Protein AF-A0AA43A1W2-F1 (afdb_monomer)

Nearest PDB structures (foldseek):
  2x0h-assembly2_B  TM=2.775E-01  e=6.152E+00  Bacteroides thetaiotaomicron VPI-5482

Structure (mmCIF, N/CA/C/O backbone):
data_AF-A0AA43A1W2-F1
#
_entry.id   AF-A0AA43A1W2-F1
#
loop_
_atom_site.group_PDB
_atom_site.id
_atom_site.type_symbol
_atom_site.label_atom_id
_atom_site.label_alt_id
_atom_site.label_comp_id
_atom_si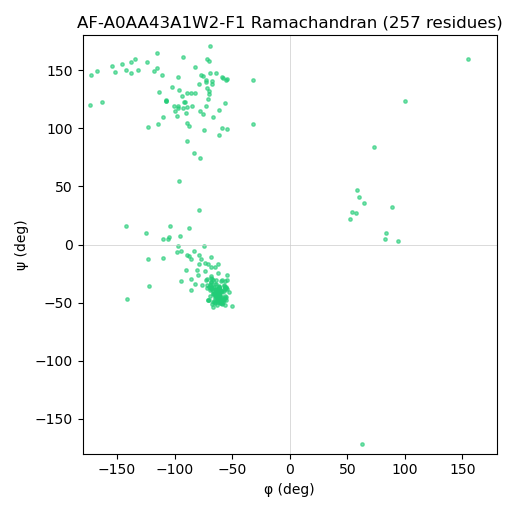te.label_asym_id
_atom_site.label_entity_id
_atom_site.label_seq_id
_atom_site.pdbx_PDB_ins_code
_atom_site.Cartn_x
_atom_site.Cartn_y
_atom_site.Cartn_z
_atom_site.occupancy
_atom_site.B_iso_or_equiv
_atom_site.auth_seq_id
_atom_site.auth_comp_id
_atom_site.auth_asym_id
_atom_site.auth_atom_id
_atom_site.pdbx_PDB_model_num
ATOM 1 N N . MET A 1 1 ? 21.612 3.497 -10.225 1.00 36.38 1 MET A N 1
ATOM 2 C CA . MET A 1 1 ? 21.891 2.319 -9.390 1.00 36.38 1 MET A CA 1
ATOM 3 C C . MET A 1 1 ? 20.584 1.946 -8.717 1.00 36.38 1 MET A C 1
ATOM 5 O O . MET A 1 1 ? 19.985 2.821 -8.107 1.00 36.38 1 MET A O 1
ATOM 9 N N . ILE A 1 2 ? 20.072 0.738 -8.950 1.00 42.66 2 ILE A N 1
ATOM 10 C CA . ILE A 1 2 ? 18.928 0.216 -8.188 1.00 42.66 2 ILE A CA 1
ATOM 11 C C . ILE A 1 2 ? 19.556 -0.554 -7.043 1.00 42.66 2 ILE A C 1
ATOM 13 O O . ILE A 1 2 ? 20.281 -1.501 -7.328 1.00 42.66 2 ILE A O 1
ATOM 17 N N . THR A 1 3 ? 19.322 -0.138 -5.801 1.00 42.16 3 THR A N 1
ATOM 18 C CA . THR A 1 3 ? 19.642 -0.981 -4.650 1.00 42.16 3 THR A CA 1
ATOM 19 C C . THR A 1 3 ? 18.416 -1.836 -4.374 1.00 42.16 3 THR A C 1
ATOM 21 O O . THR A 1 3 ? 17.337 -1.296 -4.118 1.00 42.16 3 THR A O 1
ATOM 24 N N . ALA A 1 4 ? 18.562 -3.152 -4.478 1.00 44.84 4 ALA A N 1
ATOM 25 C CA . ALA A 1 4 ? 17.566 -4.100 -4.001 1.00 44.84 4 ALA A CA 1
ATOM 26 C C . ALA A 1 4 ? 18.040 -4.682 -2.669 1.00 44.84 4 ALA A C 1
ATOM 28 O O . ALA A 1 4 ? 19.214 -5.018 -2.533 1.00 44.84 4 ALA A O 1
ATOM 29 N N . ILE A 1 5 ? 17.135 -4.778 -1.700 1.00 53.25 5 ILE A N 1
ATOM 30 C CA . ILE A 1 5 ? 17.350 -5.522 -0.459 1.00 53.25 5 ILE A CA 1
ATOM 31 C C . ILE A 1 5 ? 16.645 -6.868 -0.612 1.00 53.25 5 ILE A C 1
ATOM 33 O O . ILE A 1 5 ? 15.430 -6.880 -0.810 1.00 53.25 5 ILE A O 1
ATOM 37 N N . SER A 1 6 ? 17.400 -7.965 -0.543 1.00 40.09 6 SER A N 1
ATOM 38 C CA . SER A 1 6 ? 16.857 -9.316 -0.373 1.00 40.09 6 SER A CA 1
ATOM 39 C C . SER A 1 6 ? 16.895 -9.691 1.107 1.00 40.09 6 SER A C 1
ATOM 41 O O . SER A 1 6 ? 17.915 -9.478 1.764 1.00 40.09 6 SER A O 1
ATOM 43 N N . LEU A 1 7 ? 15.790 -10.225 1.633 1.00 41.25 7 LEU A N 1
ATOM 44 C CA . LEU A 1 7 ? 15.744 -10.854 2.957 1.00 41.25 7 LEU A CA 1
ATOM 45 C C . LEU A 1 7 ? 15.815 -12.374 2.787 1.00 41.25 7 LEU A C 1
ATOM 47 O O . LEU A 1 7 ? 14.875 -12.977 2.265 1.00 41.25 7 LEU A O 1
ATOM 51 N N . SER A 1 8 ? 16.888 -12.993 3.272 1.00 30.31 8 SER A N 1
ATOM 52 C CA . SER A 1 8 ? 17.028 -14.454 3.296 1.00 30.31 8 SER A CA 1
ATOM 53 C C . SER A 1 8 ? 16.115 -15.084 4.360 1.00 30.31 8 SER A C 1
ATOM 55 O O . SER A 1 8 ? 15.976 -14.559 5.466 1.00 30.31 8 SER A O 1
ATOM 57 N N . LEU A 1 9 ? 15.490 -16.224 4.042 1.00 29.75 9 LEU A N 1
ATOM 58 C CA . LEU A 1 9 ? 14.716 -17.036 4.990 1.00 29.75 9 LEU A CA 1
ATOM 59 C C . LEU A 1 9 ? 15.660 -17.762 5.963 1.00 29.75 9 LEU A C 1
ATOM 61 O O . LEU A 1 9 ? 16.437 -18.614 5.540 1.00 29.75 9 LEU A O 1
ATOM 65 N N . PHE A 1 10 ? 15.532 -17.497 7.265 1.00 28.20 10 PHE A N 1
ATOM 66 C CA . PHE A 1 10 ? 15.969 -18.427 8.308 1.00 28.20 10 PHE A CA 1
ATOM 67 C C . PHE A 1 10 ? 14.740 -19.064 8.966 1.00 28.20 10 PHE A C 1
ATOM 69 O O . PHE A 1 10 ? 13.855 -18.376 9.468 1.00 28.20 10 PHE A O 1
ATOM 76 N N . LEU A 1 11 ? 14.694 -20.397 8.966 1.00 33.38 11 LEU A N 1
ATOM 77 C CA . LEU A 1 11 ? 13.828 -21.180 9.845 1.00 33.38 11 LEU A CA 1
ATOM 78 C C . LEU A 1 11 ? 14.422 -21.144 11.258 1.00 33.38 11 LEU A C 1
ATOM 80 O O . LEU A 1 11 ? 15.357 -21.888 11.536 1.00 33.38 11 LEU A O 1
ATOM 84 N N . SER A 1 12 ? 13.908 -20.274 12.125 1.00 25.08 12 SER A N 1
ATOM 85 C CA . SER A 1 12 ? 13.976 -20.315 13.603 1.00 25.08 12 SER A CA 1
ATOM 86 C C . SER A 1 12 ? 13.076 -19.173 14.094 1.00 25.08 12 SER A C 1
ATOM 88 O O . SER A 1 12 ? 13.200 -18.065 13.596 1.00 25.08 12 SER A O 1
ATOM 90 N N . GLY A 1 13 ? 12.017 -19.399 14.872 1.00 24.56 13 GLY A N 1
ATOM 91 C CA . GLY A 1 13 ? 12.077 -19.732 16.297 1.00 24.56 13 GLY A CA 1
ATOM 92 C C . GLY A 1 13 ? 11.780 -18.454 17.100 1.00 24.56 13 GLY A C 1
ATOM 93 O O . GLY A 1 13 ? 12.417 -17.444 16.848 1.00 24.56 13 GLY A O 1
ATOM 94 N N . CYS A 1 14 ? 10.768 -18.494 17.973 1.00 26.34 14 CYS A N 1
ATOM 95 C CA . CYS A 1 14 ? 10.228 -17.406 18.806 1.00 26.34 14 CYS A CA 1
ATOM 96 C C . CYS A 1 14 ? 11.228 -16.333 19.285 1.00 26.34 14 CYS A C 1
ATOM 98 O O . CYS A 1 14 ? 12.286 -16.689 19.787 1.00 26.34 14 CYS A O 1
ATOM 100 N N . ASP A 1 15 ? 10.816 -15.060 19.311 1.00 25.44 15 ASP A N 1
ATOM 101 C CA . ASP A 1 15 ? 10.385 -14.413 20.562 1.00 25.44 15 ASP A CA 1
ATOM 102 C C . ASP A 1 15 ? 9.678 -13.072 20.307 1.00 25.44 15 ASP A C 1
ATOM 104 O O . ASP A 1 15 ? 9.923 -12.387 19.315 1.00 25.44 15 ASP A O 1
ATOM 108 N N . ALA A 1 16 ? 8.748 -12.737 21.199 1.00 38.50 16 ALA A N 1
ATOM 109 C CA . ALA A 1 16 ? 7.932 -11.532 21.163 1.00 38.50 16 ALA A CA 1
ATOM 110 C C . ALA A 1 16 ? 8.529 -10.446 22.069 1.00 38.50 16 ALA A C 1
ATOM 112 O O . ALA A 1 16 ? 8.583 -10.638 23.280 1.00 38.50 16 ALA A O 1
ATOM 113 N N . ALA A 1 17 ? 8.906 -9.299 21.500 1.00 27.52 17 ALA A N 1
ATOM 114 C CA . ALA A 1 17 ? 8.922 -7.988 22.158 1.00 27.52 17 ALA A CA 1
ATOM 115 C C . ALA A 1 17 ? 9.244 -6.889 21.128 1.00 27.52 17 ALA A C 1
ATOM 117 O O . ALA A 1 17 ? 10.032 -7.111 20.217 1.00 27.52 17 ALA A O 1
ATOM 118 N N . ASP A 1 18 ? 8.644 -5.712 21.318 1.00 27.95 18 ASP A N 1
ATOM 119 C CA . ASP A 1 18 ? 8.784 -4.468 20.542 1.00 27.95 18 ASP A CA 1
ATOM 120 C C . ASP A 1 18 ? 8.123 -4.412 19.153 1.00 27.95 18 ASP A C 1
ATOM 122 O O . ASP A 1 18 ? 8.752 -4.513 18.102 1.00 27.95 18 ASP A O 1
ATOM 126 N N . GLN A 1 19 ? 6.825 -4.090 19.152 1.00 28.50 19 GLN A N 1
ATOM 127 C CA . GLN A 1 19 ? 6.165 -3.442 18.018 1.00 28.50 19 GLN A CA 1
ATOM 128 C C . GLN A 1 19 ? 5.814 -2.001 18.399 1.00 28.50 19 GLN A C 1
ATOM 130 O O . GLN A 1 19 ? 4.943 -1.758 19.231 1.00 28.50 19 GLN A O 1
ATOM 135 N N . LYS A 1 20 ? 6.515 -1.039 17.789 1.00 25.73 20 LYS A N 1
ATOM 136 C CA . LYS A 1 20 ? 6.093 0.364 17.736 1.00 25.73 20 LYS A CA 1
ATOM 137 C C . LYS A 1 20 ? 5.321 0.587 16.443 1.00 25.73 20 LYS A C 1
ATOM 139 O O . LYS A 1 20 ? 5.820 0.274 15.363 1.00 25.73 20 LYS A O 1
ATOM 144 N N . VAL A 1 21 ? 4.129 1.156 16.561 1.00 29.11 21 VAL A N 1
ATOM 145 C CA . VAL A 1 21 ? 3.338 1.640 15.429 1.00 29.11 21 VAL A CA 1
ATOM 146 C C . VAL A 1 21 ? 4.045 2.846 14.801 1.00 29.11 21 VAL A C 1
ATOM 148 O O . VAL A 1 21 ? 4.626 3.679 15.496 1.00 29.11 21 VAL A O 1
ATOM 151 N N . GLY A 1 22 ? 4.038 2.934 13.468 1.00 33.22 22 GLY A N 1
ATOM 152 C CA . GLY A 1 22 ? 4.521 4.129 12.764 1.00 33.22 22 GLY A CA 1
ATOM 153 C C . GLY A 1 22 ? 6.015 4.165 12.427 1.00 33.22 22 GLY A C 1
ATOM 154 O O . GLY A 1 22 ? 6.617 5.227 12.372 1.00 33.22 22 GLY A O 1
ATOM 155 N N . ALA A 1 23 ? 6.627 3.023 12.155 1.00 29.94 23 ALA A N 1
ATOM 156 C CA . ALA A 1 23 ? 7.742 2.877 11.225 1.00 29.94 23 ALA A CA 1
ATOM 157 C C . ALA A 1 23 ? 7.783 1.387 10.936 1.00 29.94 23 ALA A C 1
ATOM 159 O O . ALA A 1 23 ? 7.859 0.604 11.878 1.00 29.94 23 ALA A O 1
ATOM 160 N N . SER A 1 24 ? 7.684 0.964 9.676 1.00 34.59 24 SER A N 1
ATOM 161 C CA . SER A 1 24 ? 7.945 -0.434 9.348 1.00 34.59 24 SER A CA 1
ATOM 162 C C . SER A 1 24 ? 9.396 -0.708 9.730 1.00 34.59 24 SER A C 1
ATOM 164 O O . SER A 1 24 ? 10.317 -0.386 8.974 1.00 34.59 24 SER A O 1
ATOM 166 N N . GLY A 1 25 ? 9.590 -1.225 10.942 1.00 32.62 25 GLY A N 1
ATOM 167 C CA . GLY A 1 25 ? 10.809 -1.867 11.365 1.00 32.62 25 GLY A CA 1
ATOM 168 C C . GLY A 1 25 ? 11.065 -2.957 10.347 1.00 32.62 25 GLY A C 1
ATOM 169 O O . GLY A 1 25 ? 10.439 -4.014 10.368 1.00 32.62 25 GLY A O 1
ATOM 170 N N . ILE A 1 26 ? 11.952 -2.663 9.402 1.00 39.91 26 ILE A N 1
ATOM 171 C CA . ILE A 1 26 ? 12.733 -3.709 8.776 1.00 39.91 26 ILE A CA 1
ATOM 172 C C . ILE A 1 26 ? 13.467 -4.327 9.959 1.00 39.91 26 ILE A C 1
ATOM 174 O O . ILE A 1 26 ? 14.380 -3.703 10.492 1.00 39.91 26 ILE A O 1
ATOM 178 N N . ASP A 1 27 ? 12.947 -5.460 10.425 1.00 39.91 27 ASP A N 1
ATOM 179 C CA . ASP A 1 27 ? 13.534 -6.347 11.425 1.00 39.91 27 ASP A CA 1
ATOM 180 C C . ASP A 1 27 ? 15.066 -6.296 11.305 1.00 39.91 27 ASP A C 1
ATOM 182 O O . ASP A 1 27 ? 15.631 -6.767 10.312 1.00 39.91 27 ASP A O 1
ATOM 186 N N . SER A 1 28 ? 15.714 -5.584 12.236 1.00 42.31 28 SER A N 1
ATOM 187 C CA . SER A 1 28 ? 17.107 -5.134 12.103 1.00 42.31 28 SER A CA 1
ATOM 188 C C . SER A 1 28 ? 18.114 -6.281 12.134 1.00 42.31 28 SER A C 1
ATOM 190 O O . SER A 1 28 ? 19.277 -6.069 11.794 1.00 42.31 28 SER A O 1
ATOM 192 N N . ASP A 1 29 ? 17.654 -7.481 12.492 1.00 42.19 29 ASP A N 1
ATOM 193 C CA . ASP A 1 29 ? 18.461 -8.693 12.617 1.00 42.19 29 ASP A CA 1
ATOM 194 C C . ASP A 1 29 ? 18.403 -9.599 11.379 1.00 42.19 29 ASP A C 1
ATOM 196 O O . ASP A 1 29 ? 19.086 -10.626 11.324 1.00 42.19 29 ASP A O 1
ATOM 200 N N . ARG A 1 30 ? 17.639 -9.237 10.338 1.00 46.62 30 ARG A N 1
ATOM 201 C CA . ARG A 1 30 ? 17.623 -10.022 9.096 1.00 46.62 30 ARG A CA 1
ATOM 202 C C . ARG A 1 30 ? 18.809 -9.659 8.204 1.00 46.62 30 ARG A C 1
ATOM 204 O O . ARG A 1 30 ? 19.002 -8.476 7.913 1.00 46.62 30 ARG A O 1
ATOM 211 N N . PRO A 1 31 ? 19.577 -10.645 7.699 1.00 54.50 31 PRO A N 1
ATOM 212 C CA . PRO A 1 31 ? 20.632 -10.371 6.739 1.00 54.50 31 PRO A CA 1
ATOM 213 C C . PRO A 1 31 ? 20.007 -9.768 5.478 1.00 54.50 31 PRO A C 1
ATOM 215 O O . PRO A 1 31 ? 19.196 -10.393 4.795 1.00 54.50 31 PRO A O 1
ATOM 218 N N . VAL A 1 32 ? 20.369 -8.515 5.223 1.00 63.53 32 VAL A N 1
ATOM 219 C CA . VAL A 1 32 ? 19.976 -7.749 4.047 1.00 63.53 32 VAL A CA 1
ATOM 220 C C . VAL A 1 32 ? 21.111 -7.832 3.042 1.00 63.53 32 VAL A C 1
ATOM 222 O O . VAL A 1 32 ? 22.170 -7.234 3.239 1.00 63.53 32 VAL A O 1
ATOM 225 N N . GLU A 1 33 ? 20.882 -8.538 1.942 1.00 71.31 33 GLU A N 1
ATOM 226 C CA . GLU A 1 33 ? 21.800 -8.493 0.808 1.00 71.31 33 GLU A CA 1
ATOM 227 C C . GLU A 1 33 ? 21.442 -7.299 -0.068 1.00 71.31 33 GLU A C 1
ATOM 229 O O . GLU A 1 33 ? 20.316 -7.182 -0.560 1.00 71.31 33 GLU A O 1
ATOM 234 N N . ARG A 1 34 ? 22.400 -6.379 -0.216 1.00 72.94 34 ARG A N 1
ATOM 235 C CA . ARG A 1 34 ? 22.275 -5.231 -1.109 1.00 72.94 34 ARG A CA 1
ATOM 236 C C . ARG A 1 34 ? 22.844 -5.595 -2.458 1.00 72.94 34 ARG A C 1
ATOM 238 O O . ARG A 1 34 ? 24.031 -5.890 -2.570 1.00 72.94 34 ARG A O 1
ATOM 245 N N . PHE A 1 35 ? 22.009 -5.475 -3.472 1.00 70.69 35 PHE A N 1
ATOM 246 C CA . PHE A 1 35 ? 22.440 -5.644 -4.840 1.00 70.69 35 PHE A CA 1
ATOM 247 C C . PHE A 1 35 ? 22.348 -4.334 -5.592 1.00 70.69 35 PHE A C 1
ATOM 249 O O . PHE A 1 35 ? 21.316 -3.662 -5.551 1.00 70.69 35 PHE A O 1
ATOM 256 N N . GLU A 1 36 ? 23.428 -3.991 -6.280 1.00 72.12 36 GLU A N 1
ATOM 257 C CA . GLU A 1 36 ? 23.492 -2.852 -7.178 1.00 72.12 36 GLU A CA 1
ATOM 258 C C . GLU A 1 36 ? 23.523 -3.362 -8.607 1.00 72.12 36 GLU A C 1
ATOM 260 O O . GLU A 1 36 ? 24.404 -4.127 -8.984 1.00 72.12 36 GLU A O 1
ATOM 265 N N . TYR A 1 37 ? 22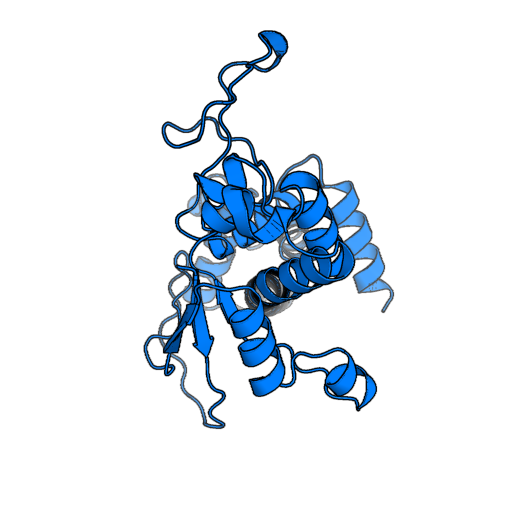.561 -2.907 -9.401 1.00 69.69 37 TYR A N 1
ATOM 266 C CA . TYR A 1 37 ? 22.497 -3.251 -10.815 1.00 69.69 37 TYR A CA 1
ATOM 267 C C . TYR A 1 37 ? 22.680 -2.017 -11.682 1.00 69.69 37 TYR A C 1
ATOM 269 O O . TYR A 1 37 ? 22.279 -0.907 -11.291 1.00 69.69 37 TYR A O 1
ATOM 277 N N . ASP A 1 38 ? 23.212 -2.197 -12.882 1.00 71.38 38 ASP A N 1
ATOM 278 C CA . ASP A 1 38 ? 23.365 -1.207 -13.939 1.00 71.38 38 ASP A CA 1
ATOM 279 C C . ASP A 1 38 ? 22.723 -1.546 -15.281 1.00 71.38 38 ASP A C 1
ATOM 281 O O . ASP A 1 38 ? 22.460 -0.610 -16.042 1.00 71.38 38 ASP A O 1
ATOM 285 N N . SER A 1 39 ? 22.293 -2.792 -15.488 1.00 70.81 39 SER A N 1
ATOM 286 C CA . SER A 1 39 ? 21.654 -3.220 -16.735 1.00 70.81 39 SER A CA 1
ATOM 287 C C . SER A 1 39 ? 20.384 -4.075 -16.526 1.00 70.81 39 SER A C 1
ATOM 289 O O . SER A 1 39 ? 20.176 -4.621 -15.438 1.00 70.81 39 SER A O 1
ATOM 291 N N . PRO A 1 40 ? 19.493 -4.178 -17.538 1.00 71.69 40 PRO A N 1
ATOM 292 C CA . PRO A 1 40 ? 18.375 -5.127 -17.533 1.00 71.69 40 PRO A CA 1
ATOM 293 C C . PRO A 1 40 ? 18.801 -6.577 -17.322 1.00 71.69 40 PRO A C 1
ATOM 295 O O . PRO A 1 40 ? 18.102 -7.323 -16.643 1.00 71.69 40 PRO A O 1
ATOM 298 N N . GLU A 1 41 ? 19.936 -6.966 -17.898 1.00 78.94 41 GLU A N 1
ATOM 299 C CA . GLU A 1 41 ? 20.447 -8.336 -17.866 1.00 78.94 41 GLU A CA 1
ATOM 300 C C . GLU A 1 41 ? 20.721 -8.766 -16.428 1.00 78.94 41 GLU A C 1
ATOM 302 O O . GLU A 1 41 ? 20.267 -9.825 -16.018 1.00 78.94 41 GLU A O 1
ATOM 307 N N . GLN A 1 42 ? 21.328 -7.902 -15.612 1.00 81.12 42 GLN A N 1
ATOM 308 C CA . GLN A 1 42 ? 21.581 -8.234 -14.210 1.00 81.12 42 GLN A CA 1
ATOM 309 C C . GLN A 1 42 ? 20.295 -8.327 -13.368 1.00 81.12 42 GLN A C 1
ATOM 311 O O . GLN A 1 42 ? 20.246 -9.047 -12.373 1.00 81.12 42 GLN A O 1
ATOM 316 N N . VAL A 1 43 ? 19.230 -7.610 -13.755 1.00 77.44 43 VAL A N 1
ATOM 317 C CA . VAL A 1 43 ? 17.907 -7.764 -13.122 1.00 77.44 43 VAL A CA 1
ATOM 318 C C . VAL A 1 43 ? 17.296 -9.120 -13.485 1.00 77.44 43 VAL A C 1
ATOM 320 O O . VAL A 1 43 ? 16.640 -9.738 -12.645 1.00 77.44 43 VAL A O 1
ATOM 323 N N . GLU A 1 44 ? 17.509 -9.599 -14.713 1.00 81.50 44 GLU A N 1
ATOM 324 C CA . GLU A 1 44 ? 17.102 -10.947 -15.120 1.00 81.50 44 GLU A CA 1
ATOM 325 C C . GLU A 1 44 ? 17.944 -12.018 -14.414 1.00 81.50 44 GLU A C 1
ATOM 327 O O . GLU A 1 44 ? 17.362 -12.939 -13.855 1.00 81.50 44 GLU A O 1
ATOM 332 N N . GLU A 1 45 ? 19.267 -11.860 -14.328 1.00 86.69 45 GLU A N 1
ATOM 333 C CA . GLU A 1 45 ? 20.166 -12.768 -13.592 1.00 86.69 45 GLU A CA 1
ATOM 334 C C . GLU A 1 45 ? 19.785 -12.869 -12.107 1.00 86.69 45 GLU A C 1
ATOM 336 O O . GLU A 1 45 ? 19.746 -13.960 -11.530 1.00 86.69 45 GLU A O 1
ATOM 341 N N . LEU A 1 46 ? 19.419 -11.745 -11.478 1.00 86.06 46 LEU A N 1
ATOM 342 C CA . LEU A 1 46 ? 18.864 -11.763 -10.126 1.00 86.06 46 LEU A CA 1
ATOM 343 C C . LEU A 1 46 ? 17.558 -12.563 -10.085 1.00 86.06 46 LEU A C 1
ATOM 345 O O . LEU A 1 46 ? 17.379 -13.413 -9.215 1.00 86.06 46 LEU A O 1
ATOM 349 N N . ALA A 1 47 ? 16.640 -12.311 -11.018 1.00 87.94 47 ALA A N 1
ATOM 350 C CA . ALA A 1 47 ? 15.376 -13.036 -11.065 1.00 87.94 47 ALA A CA 1
ATOM 351 C C . ALA A 1 47 ? 15.586 -14.545 -11.278 1.00 87.94 47 ALA A C 1
ATOM 353 O O . ALA A 1 47 ? 14.870 -15.344 -10.678 1.00 87.94 47 ALA A O 1
ATOM 354 N N . GLU A 1 48 ? 16.569 -14.944 -12.084 1.00 90.69 48 GLU A N 1
ATOM 355 C CA . GLU A 1 48 ? 16.968 -16.337 -12.288 1.00 90.69 48 GLU A CA 1
ATOM 356 C C . GLU A 1 48 ? 17.540 -16.960 -11.015 1.00 90.69 48 GLU A C 1
ATOM 358 O O . GLU A 1 48 ? 17.065 -18.019 -10.600 1.00 90.69 48 GLU A O 1
ATOM 363 N N . SER A 1 49 ? 18.484 -16.290 -10.347 1.00 90.56 49 SER A N 1
ATOM 364 C CA . SER A 1 49 ? 19.097 -16.807 -9.112 1.00 90.56 49 SER A CA 1
ATOM 365 C C . SER A 1 49 ? 18.091 -16.995 -7.968 1.00 90.56 49 SER A C 1
ATOM 367 O O . SER A 1 49 ? 18.289 -17.846 -7.102 1.00 90.56 49 SER A O 1
ATOM 369 N N . LEU A 1 50 ? 16.978 -16.258 -7.999 1.00 90.62 50 LEU A N 1
ATOM 370 C CA . LEU A 1 50 ? 15.891 -16.341 -7.022 1.00 90.62 50 LEU A CA 1
ATOM 371 C C . LEU A 1 50 ? 14.733 -17.254 -7.447 1.00 90.62 50 LEU A C 1
ATOM 373 O O . LEU A 1 50 ? 13.696 -17.255 -6.786 1.00 90.62 50 LEU A O 1
ATOM 377 N N . ASN A 1 51 ? 14.856 -17.997 -8.553 1.00 92.38 51 ASN A N 1
ATOM 378 C CA . ASN A 1 51 ? 13.758 -18.775 -9.143 1.00 92.38 51 ASN A CA 1
ATOM 379 C C . ASN A 1 51 ? 12.492 -17.939 -9.418 1.00 92.38 51 ASN A C 1
ATOM 381 O O . ASN A 1 51 ? 11.377 -18.456 -9.451 1.00 92.38 51 ASN A O 1
ATOM 385 N N . TYR A 1 52 ? 12.645 -16.638 -9.662 1.00 92.94 52 TYR A N 1
ATOM 386 C CA . TYR A 1 52 ? 11.548 -15.718 -9.939 1.00 92.94 52 TYR A CA 1
ATOM 387 C C . TYR A 1 52 ? 11.343 -15.528 -11.448 1.00 92.94 52 TYR A C 1
ATOM 389 O O . TYR A 1 52 ? 11.362 -14.424 -12.009 1.00 92.94 52 TYR A O 1
ATOM 397 N N . THR A 1 53 ? 11.166 -16.652 -12.141 1.00 91.12 53 THR A N 1
ATOM 398 C CA . THR A 1 53 ? 11.056 -16.717 -13.603 1.00 91.12 53 THR A CA 1
ATOM 399 C C . THR A 1 53 ? 9.762 -17.390 -14.052 1.00 91.12 53 THR A C 1
ATOM 401 O O . THR A 1 53 ? 9.182 -18.189 -13.313 1.00 91.12 53 THR A O 1
ATOM 404 N N . PRO A 1 54 ? 9.293 -17.124 -15.288 1.00 89.62 54 PRO A N 1
ATOM 405 C CA . PRO A 1 54 ? 8.167 -17.862 -15.852 1.00 89.62 54 PRO A CA 1
ATOM 406 C C . PRO A 1 54 ? 8.391 -19.380 -15.856 1.00 89.62 54 PRO A C 1
ATOM 408 O O . PRO A 1 54 ? 7.452 -20.126 -15.603 1.00 89.62 54 PRO A O 1
ATOM 411 N N . ALA A 1 55 ? 9.622 -19.841 -16.104 1.00 92.12 55 ALA A N 1
ATOM 412 C CA . ALA A 1 55 ? 9.958 -21.264 -16.098 1.00 92.12 55 ALA A CA 1
ATOM 413 C C . ALA A 1 55 ? 9.796 -21.884 -14.701 1.00 92.12 55 ALA A C 1
ATOM 415 O O . ALA A 1 55 ? 9.141 -22.916 -14.568 1.00 92.12 55 ALA A O 1
ATOM 416 N N . ALA A 1 56 ? 10.308 -21.221 -13.661 1.00 93.38 56 ALA A N 1
ATOM 417 C CA . ALA A 1 56 ? 10.129 -21.644 -12.274 1.00 93.38 56 ALA A CA 1
ATOM 418 C C . ALA A 1 56 ? 8.643 -21.681 -11.874 1.00 93.38 56 ALA A C 1
ATOM 420 O O . ALA A 1 56 ? 8.181 -22.653 -11.274 1.00 93.38 56 ALA A O 1
ATOM 421 N N . TRP A 1 57 ? 7.865 -20.680 -12.301 1.00 91.38 57 TRP A N 1
ATOM 422 C CA . TRP A 1 57 ? 6.419 -20.647 -12.069 1.00 91.38 57 TRP A CA 1
ATOM 423 C C . TRP A 1 57 ? 5.686 -21.832 -12.709 1.00 91.38 57 TRP A C 1
ATOM 425 O O . TRP A 1 57 ? 4.833 -22.455 -12.071 1.00 91.38 57 TRP A O 1
ATOM 435 N N . GLN A 1 58 ? 6.025 -22.167 -13.960 1.00 93.12 58 GLN A N 1
ATOM 436 C CA . GLN A 1 58 ? 5.476 -23.337 -14.660 1.00 93.12 58 GLN A CA 1
ATOM 437 C C . GLN A 1 58 ? 5.923 -24.657 -14.019 1.00 93.12 58 GLN A C 1
ATOM 439 O O . GLN A 1 58 ? 5.158 -25.617 -14.008 1.00 93.12 58 GLN A O 1
ATOM 444 N N . ALA A 1 59 ? 7.118 -24.689 -13.426 1.00 95.31 59 ALA A N 1
ATOM 445 C CA . ALA A 1 59 ? 7.612 -25.816 -12.638 1.00 95.31 59 ALA A CA 1
ATOM 446 C C . ALA A 1 59 ? 6.955 -25.933 -11.245 1.00 95.31 59 ALA A C 1
ATOM 448 O O . ALA A 1 59 ? 7.256 -26.864 -10.503 1.00 95.31 59 ALA A O 1
ATOM 449 N N . GLY A 1 60 ? 6.044 -25.020 -10.886 1.00 94.19 60 GLY A N 1
ATOM 450 C CA . GLY A 1 60 ? 5.289 -25.062 -9.633 1.00 94.19 60 GLY A CA 1
ATOM 451 C C . GLY A 1 60 ? 5.894 -24.251 -8.487 1.00 94.19 60 GLY A C 1
ATOM 452 O O . GLY A 1 60 ? 5.313 -24.238 -7.404 1.00 94.19 60 GLY A O 1
ATOM 453 N N . ILE A 1 61 ? 6.996 -23.532 -8.708 1.00 92.38 61 ILE A N 1
ATOM 454 C CA . ILE A 1 61 ? 7.573 -22.623 -7.710 1.00 92.38 61 ILE A CA 1
ATOM 455 C C . ILE A 1 61 ? 6.704 -21.361 -7.659 1.00 92.38 61 ILE A C 1
ATOM 457 O O . ILE A 1 61 ? 6.613 -20.611 -8.631 1.00 92.38 61 ILE A O 1
ATOM 461 N N . ARG A 1 62 ? 6.008 -21.150 -6.536 1.00 88.06 62 ARG A N 1
ATOM 462 C CA . ARG A 1 62 ? 5.062 -20.029 -6.333 1.00 88.06 62 ARG A CA 1
ATOM 463 C C . ARG A 1 62 ? 5.555 -18.980 -5.342 1.00 88.06 62 ARG A C 1
ATOM 465 O O . ARG A 1 62 ? 4.816 -18.057 -5.008 1.00 88.06 62 ARG A O 1
ATOM 472 N N . GLU A 1 63 ? 6.781 -19.136 -4.872 1.00 89.50 63 GLU A N 1
ATOM 473 C CA . GLU A 1 63 ? 7.420 -18.197 -3.964 1.00 89.50 63 GLU A CA 1
ATOM 474 C C . GLU A 1 63 ? 7.781 -16.917 -4.719 1.00 89.50 63 GLU A C 1
ATOM 476 O O . GLU A 1 63 ? 8.301 -16.952 -5.835 1.00 89.50 63 GLU A O 1
ATOM 481 N N . VAL A 1 64 ? 7.474 -15.774 -4.109 1.00 91.88 64 VAL A N 1
ATOM 482 C CA . VAL A 1 64 ? 7.884 -14.463 -4.609 1.00 91.88 64 VAL A CA 1
ATOM 483 C C . VAL A 1 64 ? 8.983 -13.953 -3.682 1.00 91.88 64 VAL A C 1
ATOM 485 O O . VAL A 1 64 ? 8.753 -13.875 -2.472 1.00 91.88 64 VAL A O 1
ATOM 488 N N . PRO A 1 65 ? 10.172 -13.614 -4.204 1.00 90.94 65 PRO A N 1
ATOM 489 C CA . PRO A 1 65 ? 11.272 -13.178 -3.362 1.00 90.94 65 PRO A CA 1
ATOM 490 C C . PRO A 1 65 ? 10.978 -11.811 -2.745 1.00 90.94 65 PRO A C 1
ATOM 492 O O . PRO A 1 65 ? 10.349 -10.946 -3.358 1.00 90.94 65 PRO A O 1
ATOM 495 N N . ARG A 1 66 ? 11.490 -11.592 -1.533 1.00 89.00 66 ARG A N 1
ATOM 496 C CA . ARG A 1 66 ? 11.397 -10.316 -0.817 1.00 89.00 66 ARG A CA 1
ATOM 497 C C . ARG A 1 66 ? 12.418 -9.322 -1.357 1.00 89.00 66 ARG A C 1
ATOM 499 O O . ARG A 1 66 ? 13.439 -9.084 -0.726 1.00 89.00 66 ARG A O 1
ATOM 506 N N . LEU A 1 67 ? 12.132 -8.788 -2.542 1.00 88.19 67 LEU A N 1
ATOM 507 C CA . LEU A 1 67 ? 12.947 -7.788 -3.223 1.00 88.19 67 LEU A CA 1
ATOM 508 C C . LEU A 1 67 ? 12.402 -6.385 -2.973 1.00 88.19 67 LEU A C 1
ATOM 510 O O . LEU A 1 67 ? 11.300 -6.055 -3.412 1.00 88.19 67 LEU A O 1
ATOM 514 N N . TYR A 1 68 ? 13.202 -5.536 -2.332 1.00 89.06 68 TYR A N 1
ATOM 515 C CA . TYR A 1 68 ? 12.823 -4.149 -2.070 1.00 89.06 68 TYR A CA 1
ATOM 516 C C . TYR A 1 68 ? 13.713 -3.185 -2.833 1.00 89.06 68 TYR A C 1
ATOM 518 O O . TYR A 1 68 ? 14.854 -2.940 -2.442 1.00 89.06 68 TYR A O 1
ATOM 526 N N . VAL A 1 69 ? 13.181 -2.623 -3.918 1.00 88.50 69 VAL A N 1
ATOM 527 C CA . VAL A 1 69 ? 13.840 -1.526 -4.629 1.00 88.50 69 VAL A CA 1
ATOM 528 C C . VAL A 1 69 ? 13.800 -0.256 -3.786 1.00 88.50 69 VAL A C 1
ATOM 530 O O . VAL A 1 69 ? 12.751 0.132 -3.274 1.00 88.50 69 VAL A O 1
ATOM 533 N N . THR A 1 70 ? 14.940 0.414 -3.655 1.00 87.94 70 THR A N 1
ATOM 534 C CA . THR A 1 70 ? 15.046 1.658 -2.875 1.00 87.94 70 THR A CA 1
ATOM 535 C C . THR A 1 70 ? 14.776 2.908 -3.705 1.00 87.94 70 THR A C 1
ATOM 537 O O . THR A 1 70 ? 14.422 3.943 -3.150 1.00 87.94 70 THR A O 1
ATOM 540 N N . THR A 1 71 ? 14.916 2.830 -5.031 1.00 88.81 71 THR A N 1
ATOM 541 C CA . THR A 1 71 ? 14.721 3.967 -5.937 1.00 88.81 71 THR A CA 1
ATOM 542 C C . THR A 1 71 ? 14.274 3.526 -7.329 1.00 88.81 71 THR A C 1
ATOM 544 O O . THR A 1 71 ? 14.678 2.462 -7.805 1.00 88.81 71 THR A O 1
ATOM 547 N N . VAL A 1 72 ? 13.477 4.361 -8.003 1.00 89.62 72 VAL A N 1
ATOM 548 C CA . VAL A 1 72 ? 13.281 4.295 -9.459 1.00 89.62 72 VAL A CA 1
ATOM 549 C C . VAL A 1 72 ? 14.346 5.175 -10.128 1.00 89.62 72 VAL A C 1
ATOM 551 O O . VAL A 1 72 ? 14.239 6.401 -10.105 1.00 89.62 72 VAL A O 1
ATOM 554 N N . PRO A 1 73 ? 15.400 4.604 -10.730 1.00 87.12 73 PRO A N 1
ATOM 555 C CA . PRO A 1 73 ? 16.515 5.402 -11.220 1.00 87.12 73 PRO A CA 1
ATOM 556 C C . PRO A 1 73 ? 16.138 6.132 -12.514 1.00 87.12 73 PRO A C 1
ATOM 558 O O . PRO A 1 73 ? 15.471 5.566 -13.377 1.00 87.12 73 PRO A O 1
ATOM 561 N N . SER A 1 74 ? 16.653 7.347 -12.718 1.00 87.44 74 SER A N 1
ATOM 562 C CA . SER A 1 74 ? 16.389 8.124 -13.942 1.00 87.44 74 SER A CA 1
ATOM 563 C C . SER A 1 74 ? 16.768 7.386 -15.220 1.00 87.44 74 SER A C 1
ATOM 565 O O . SER A 1 74 ? 16.006 7.406 -16.180 1.00 87.44 74 SER A O 1
ATOM 567 N N . ARG A 1 75 ? 17.865 6.618 -15.192 1.00 85.31 75 ARG A N 1
ATOM 568 C CA . ARG A 1 75 ? 18.277 5.760 -16.312 1.00 85.31 75 ARG A CA 1
ATOM 569 C C . ARG A 1 75 ? 17.178 4.794 -16.771 1.00 85.31 75 ARG A C 1
ATOM 571 O O . ARG A 1 75 ? 17.143 4.467 -17.948 1.00 85.31 75 ARG A O 1
ATOM 578 N N . TRP A 1 76 ? 16.289 4.340 -15.872 1.00 87.44 76 TRP A N 1
ATOM 579 C CA . TRP A 1 76 ? 15.184 3.456 -16.253 1.00 87.44 76 TRP A CA 1
ATOM 580 C C . TRP A 1 76 ? 14.325 4.126 -17.322 1.00 87.44 76 TRP A C 1
ATOM 582 O O . TRP A 1 76 ? 14.081 3.546 -18.377 1.00 87.44 76 TRP A O 1
ATOM 592 N N . ARG A 1 77 ? 13.942 5.381 -17.075 1.00 88.19 77 ARG A N 1
ATOM 593 C CA . ARG A 1 77 ? 13.216 6.221 -18.027 1.00 88.19 77 ARG A CA 1
ATOM 594 C C . ARG A 1 77 ? 14.094 6.636 -19.204 1.00 88.19 77 ARG A C 1
ATOM 596 O O . ARG A 1 77 ? 13.644 6.551 -20.332 1.00 88.19 77 ARG A O 1
ATOM 603 N N . ASP A 1 78 ? 15.305 7.112 -18.931 1.00 86.25 78 ASP A N 1
ATOM 604 C CA . ASP A 1 78 ? 16.096 7.854 -19.916 1.00 86.25 78 ASP A CA 1
ATOM 605 C C . ASP A 1 78 ? 16.807 6.947 -20.937 1.00 86.25 78 ASP A C 1
ATOM 607 O O . ASP A 1 78 ? 17.121 7.403 -22.033 1.00 86.25 78 ASP A O 1
ATOM 611 N N . THR A 1 79 ? 17.106 5.690 -20.588 1.00 82.38 79 THR A N 1
ATOM 612 C CA . THR A 1 79 ? 17.872 4.782 -21.461 1.00 82.38 79 THR A CA 1
ATOM 613 C C . THR A 1 79 ? 17.382 3.338 -21.438 1.00 82.38 79 THR A C 1
ATOM 615 O O . THR A 1 79 ? 17.228 2.723 -22.489 1.00 82.38 79 THR A O 1
ATOM 618 N N . THR A 1 80 ? 17.143 2.769 -20.256 1.00 83.56 80 THR A N 1
ATOM 619 C CA . THR A 1 80 ? 16.907 1.330 -20.098 1.00 83.56 80 THR A CA 1
ATOM 620 C C . THR A 1 80 ? 15.588 0.892 -20.730 1.00 83.56 80 THR A C 1
ATOM 622 O O . THR A 1 80 ? 15.568 -0.042 -21.522 1.00 83.56 80 THR A O 1
ATOM 625 N N . SER A 1 81 ? 14.482 1.563 -20.404 1.00 84.75 81 SER A N 1
ATOM 626 C CA . SER A 1 81 ? 13.145 1.115 -20.810 1.00 84.75 81 SER A CA 1
ATOM 627 C C . SER A 1 81 ? 12.848 1.298 -22.302 1.00 84.75 81 SER A C 1
ATOM 629 O O . SER A 1 81 ? 12.095 0.496 -22.854 1.00 84.75 81 SER A O 1
ATOM 631 N N . ASP A 1 82 ? 13.451 2.296 -22.952 1.00 83.38 82 ASP A N 1
ATOM 632 C CA . ASP A 1 82 ? 13.266 2.578 -24.383 1.00 83.38 82 ASP A CA 1
ATOM 633 C C . ASP A 1 82 ? 13.972 1.549 -25.280 1.00 83.38 82 ASP A C 1
ATOM 635 O O . ASP A 1 82 ? 13.494 1.245 -26.372 1.00 83.38 82 ASP A O 1
ATOM 639 N N . GLY A 1 83 ? 15.087 0.976 -24.812 1.00 83.06 83 GLY A N 1
ATOM 640 C CA . GLY A 1 83 ? 15.837 -0.060 -25.530 1.00 83.06 83 GLY A CA 1
ATOM 641 C C . GLY A 1 83 ? 15.302 -1.485 -25.348 1.00 83.06 83 GLY A C 1
ATOM 642 O O . GLY A 1 83 ? 15.807 -2.407 -25.985 1.00 83.06 83 GLY A O 1
ATOM 643 N N . MET A 1 84 ? 14.303 -1.690 -24.482 1.00 85.88 84 MET A N 1
ATOM 644 C CA . MET A 1 84 ? 13.805 -3.020 -24.117 1.00 85.88 84 MET A CA 1
ATOM 645 C C . MET A 1 84 ? 12.556 -3.427 -24.910 1.00 85.88 84 MET A C 1
ATOM 64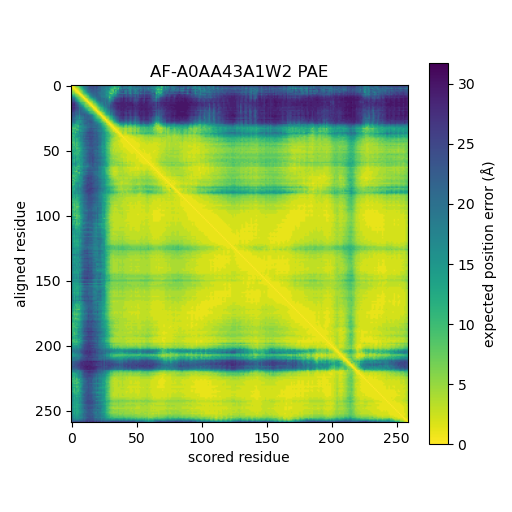7 O O . MET A 1 84 ? 11.653 -2.610 -25.120 1.00 85.88 84 MET A O 1
ATOM 651 N N . PRO A 1 85 ? 12.406 -4.720 -25.260 1.00 89.94 85 PRO A N 1
ATOM 652 C CA . PRO A 1 85 ? 11.135 -5.243 -25.736 1.00 89.94 85 PRO A CA 1
ATOM 653 C C . PRO A 1 85 ? 10.011 -4.970 -24.731 1.00 89.94 85 PRO A C 1
ATOM 655 O O . PRO A 1 85 ? 10.174 -5.106 -23.516 1.00 89.94 85 PRO A O 1
ATOM 658 N N . VAL A 1 86 ? 8.821 -4.639 -25.241 1.00 89.88 86 VAL A N 1
ATOM 659 C CA . VAL A 1 86 ? 7.658 -4.283 -24.406 1.00 89.88 86 VAL A CA 1
ATOM 660 C C . VAL A 1 86 ? 7.336 -5.371 -23.378 1.00 89.88 86 VAL A C 1
ATOM 662 O O . VAL A 1 86 ? 6.965 -5.059 -22.249 1.00 89.88 86 VAL A O 1
ATOM 665 N N . VAL A 1 87 ? 7.477 -6.645 -23.752 1.00 89.88 87 VAL A N 1
ATOM 666 C CA . VAL A 1 87 ? 7.217 -7.782 -22.857 1.00 89.88 87 VAL A CA 1
ATOM 667 C C . VAL A 1 87 ? 8.191 -7.794 -21.678 1.00 89.88 87 VAL A C 1
ATOM 669 O O . VAL A 1 87 ? 7.758 -7.967 -20.539 1.00 89.88 87 VAL A O 1
ATOM 672 N N . ASP A 1 88 ? 9.475 -7.551 -21.928 1.00 86.94 88 ASP A N 1
ATOM 673 C CA . ASP A 1 88 ? 10.508 -7.571 -20.891 1.00 86.94 88 ASP A CA 1
ATOM 674 C C . ASP A 1 88 ? 10.388 -6.357 -19.969 1.00 86.94 88 ASP A C 1
ATOM 676 O O . ASP A 1 88 ? 10.475 -6.506 -18.751 1.00 86.94 88 ASP A O 1
ATOM 680 N N . LYS A 1 89 ? 10.045 -5.178 -20.512 1.00 88.06 89 LYS A N 1
ATOM 681 C CA . LYS A 1 89 ? 9.726 -3.986 -19.705 1.00 88.06 89 LYS A CA 1
ATOM 682 C C . LYS A 1 89 ? 8.603 -4.264 -18.703 1.00 88.06 89 LYS A C 1
ATOM 684 O O . LYS A 1 89 ? 8.719 -3.942 -17.521 1.00 88.06 89 LYS A O 1
ATOM 689 N N . LYS A 1 90 ? 7.509 -4.879 -19.170 1.00 91.62 90 LYS A N 1
ATOM 690 C CA . LYS A 1 90 ? 6.368 -5.244 -18.316 1.00 91.62 90 LYS A CA 1
ATOM 691 C C . LYS A 1 90 ? 6.773 -6.272 -17.260 1.00 91.62 90 LYS A C 1
ATOM 693 O O . LYS A 1 90 ? 6.400 -6.132 -16.098 1.00 91.62 90 LYS A O 1
ATOM 698 N N . ARG A 1 91 ? 7.557 -7.283 -17.650 1.00 89.94 91 ARG A N 1
ATOM 699 C CA . ARG A 1 91 ? 8.057 -8.320 -16.736 1.00 89.94 91 ARG A CA 1
ATOM 700 C C . ARG A 1 91 ? 8.928 -7.718 -15.634 1.00 89.94 91 ARG A C 1
ATOM 702 O O . ARG A 1 91 ? 8.694 -8.011 -14.466 1.00 89.94 91 ARG A O 1
ATOM 709 N N . ALA A 1 92 ? 9.875 -6.853 -15.991 1.00 88.62 92 ALA A N 1
ATOM 710 C CA . ALA A 1 92 ? 10.734 -6.159 -15.037 1.00 88.62 92 ALA A CA 1
ATOM 711 C C . ALA A 1 92 ? 9.909 -5.331 -14.042 1.00 88.62 92 ALA A C 1
ATOM 713 O O . ALA A 1 92 ? 10.097 -5.464 -12.836 1.00 88.62 92 ALA A O 1
ATOM 714 N N . PHE A 1 93 ? 8.928 -4.560 -14.524 1.00 92.06 93 PHE A N 1
ATOM 715 C CA . PHE A 1 93 ? 8.036 -3.797 -13.650 1.00 92.06 93 PHE A CA 1
ATOM 716 C C . PHE A 1 93 ? 7.325 -4.694 -12.625 1.00 92.06 93 PHE A C 1
ATOM 718 O O . PHE A 1 93 ? 7.406 -4.443 -11.423 1.00 92.06 93 PHE A O 1
ATOM 725 N N . PHE A 1 94 ? 6.676 -5.774 -13.071 1.00 93.06 94 PHE A N 1
ATOM 726 C CA . PHE A 1 94 ? 5.973 -6.677 -12.155 1.00 93.06 94 PHE A CA 1
ATOM 727 C C . PHE A 1 94 ? 6.914 -7.386 -11.181 1.00 93.06 94 PHE A C 1
ATOM 729 O O . PHE A 1 94 ? 6.545 -7.593 -10.026 1.00 93.06 94 PHE A O 1
ATOM 736 N N . ARG A 1 95 ? 8.136 -7.718 -11.603 1.00 90.62 95 ARG A N 1
ATOM 737 C CA . ARG A 1 95 ? 9.124 -8.333 -10.715 1.00 90.62 95 ARG A CA 1
ATOM 738 C C . ARG A 1 95 ? 9.617 -7.389 -9.627 1.00 90.62 95 ARG A C 1
ATOM 740 O O . ARG A 1 95 ? 9.811 -7.828 -8.502 1.00 90.62 95 ARG A O 1
ATOM 747 N N . LEU A 1 96 ? 9.789 -6.110 -9.942 1.00 90.88 96 LEU A N 1
ATOM 748 C CA . LEU A 1 96 ? 10.293 -5.130 -8.981 1.00 90.88 96 LEU A CA 1
ATOM 749 C C . LEU A 1 96 ? 9.191 -4.595 -8.056 1.00 90.88 96 LEU A C 1
ATOM 751 O O . LEU A 1 96 ? 9.459 -4.317 -6.893 1.00 90.88 96 LEU A O 1
ATOM 755 N N . VAL A 1 97 ? 7.953 -4.462 -8.547 1.00 95.19 97 VAL A N 1
ATOM 756 C CA . VAL A 1 97 ? 6.832 -3.890 -7.775 1.00 95.19 97 VAL A CA 1
ATOM 757 C C . VAL A 1 97 ? 5.992 -4.964 -7.076 1.00 95.19 97 VAL A C 1
ATOM 759 O O . VAL A 1 97 ? 5.473 -4.720 -5.990 1.00 95.19 97 VAL A O 1
ATOM 762 N N . GLY A 1 98 ? 5.877 -6.166 -7.649 1.00 96.25 98 GLY A N 1
ATOM 763 C CA . GLY A 1 98 ? 5.115 -7.288 -7.084 1.00 96.25 98 GLY A CA 1
ATOM 764 C C . GLY A 1 98 ? 5.449 -7.592 -5.620 1.00 96.25 98 GLY A C 1
ATOM 765 O O . GLY A 1 98 ? 4.535 -7.579 -4.794 1.00 96.25 98 GLY A O 1
ATOM 766 N N . PRO A 1 99 ? 6.731 -7.793 -5.267 1.00 95.81 99 PRO A N 1
ATOM 767 C CA . PRO A 1 99 ? 7.152 -8.016 -3.886 1.00 95.81 99 PRO A CA 1
ATOM 768 C C . PRO A 1 99 ? 6.741 -6.895 -2.925 1.00 95.81 99 PRO A C 1
ATOM 770 O O . PRO A 1 99 ? 6.307 -7.181 -1.812 1.00 95.81 99 PRO A O 1
ATOM 773 N N . LEU A 1 100 ? 6.797 -5.630 -3.361 1.00 97.25 100 LEU A N 1
ATOM 774 C CA . LEU A 1 100 ? 6.391 -4.480 -2.542 1.00 97.25 100 LEU A CA 1
ATOM 775 C C . LEU A 1 100 ? 4.897 -4.537 -2.199 1.00 97.25 100 LEU A C 1
ATOM 777 O O . LEU A 1 100 ? 4.503 -4.315 -1.057 1.00 97.25 100 LEU A O 1
ATOM 781 N N . VAL A 1 101 ? 4.064 -4.863 -3.192 1.00 98.50 101 VAL A N 1
ATOM 782 C CA . VAL A 1 101 ? 2.606 -4.982 -3.027 1.00 98.50 101 VAL A CA 1
ATOM 783 C C . VAL A 1 101 ? 2.253 -6.143 -2.104 1.00 98.50 101 VAL A C 1
ATOM 785 O O . VAL A 1 101 ? 1.384 -6.006 -1.242 1.00 98.50 101 VAL A O 1
ATOM 788 N N . LEU A 1 102 ? 2.925 -7.286 -2.263 1.00 97.88 102 LEU A N 1
ATOM 789 C CA . LEU A 1 102 ? 2.725 -8.431 -1.377 1.00 97.88 102 LEU A CA 1
ATOM 790 C C . LEU A 1 102 ? 3.133 -8.094 0.054 1.00 97.88 102 LEU A C 1
ATOM 792 O O . LEU A 1 102 ? 2.358 -8.354 0.967 1.00 97.88 102 LEU A O 1
ATOM 796 N N . HIS A 1 103 ? 4.279 -7.444 0.244 1.00 97.12 103 HIS A N 1
ATOM 797 C CA . HIS A 1 103 ? 4.726 -7.046 1.571 1.00 97.12 103 HIS A CA 1
ATOM 798 C C . HIS A 1 103 ? 3.779 -6.029 2.227 1.00 97.12 103 HIS A C 1
ATOM 800 O O . HIS A 1 103 ? 3.424 -6.174 3.391 1.00 97.12 103 HIS A O 1
ATOM 806 N N . ALA A 1 104 ? 3.275 -5.043 1.481 1.00 97.69 104 ALA A N 1
ATOM 807 C CA . ALA A 1 104 ? 2.274 -4.115 2.005 1.00 97.69 104 ALA A CA 1
ATOM 808 C C . ALA A 1 104 ? 0.974 -4.834 2.422 1.00 97.69 104 ALA A C 1
ATOM 810 O O . ALA A 1 104 ? 0.374 -4.487 3.437 1.00 97.69 104 ALA A O 1
ATOM 811 N N . ASN A 1 105 ? 0.561 -5.874 1.689 1.00 98.44 105 ASN A N 1
ATOM 812 C CA . ASN A 1 105 ? -0.547 -6.734 2.104 1.00 98.44 105 ASN A CA 1
ATOM 813 C C . ASN A 1 105 ? -0.221 -7.573 3.348 1.00 98.44 105 ASN A C 1
ATOM 815 O O . ASN A 1 105 ? -1.115 -7.762 4.165 1.00 98.44 105 ASN A O 1
ATOM 819 N N . GLU A 1 106 ? 1.011 -8.068 3.514 1.00 97.69 106 GLU A N 1
ATOM 820 C CA . GLU A 1 106 ? 1.430 -8.763 4.743 1.00 97.69 106 GLU A CA 1
ATOM 821 C C . GLU A 1 106 ? 1.273 -7.847 5.966 1.00 97.69 106 GLU A C 1
ATOM 823 O O . GLU A 1 106 ? 0.706 -8.274 6.969 1.00 97.69 106 GLU A O 1
ATOM 828 N N . LEU A 1 107 ? 1.703 -6.582 5.859 1.00 96.69 107 LEU A N 1
ATOM 829 C CA . LEU A 1 107 ? 1.556 -5.583 6.925 1.00 96.69 107 LEU A CA 1
ATOM 830 C C . LEU A 1 107 ? 0.078 -5.344 7.270 1.00 96.69 107 LEU A C 1
ATOM 832 O O . LEU A 1 107 ? -0.321 -5.480 8.422 1.00 96.69 107 LEU A O 1
ATOM 836 N N . ILE A 1 108 ? -0.760 -5.088 6.260 1.00 98.06 108 ILE A N 1
ATOM 837 C CA . ILE A 1 108 ? -2.204 -4.880 6.463 1.00 98.06 108 ILE A CA 1
ATOM 838 C C . ILE A 1 108 ? -2.872 -6.129 7.056 1.00 98.06 108 ILE A C 1
ATOM 840 O O . ILE A 1 108 ? -3.788 -6.026 7.871 1.00 98.06 108 ILE A O 1
ATOM 844 N N . GLN A 1 109 ? -2.449 -7.323 6.639 1.00 98.00 109 GLN A N 1
ATOM 845 C CA . GLN A 1 109 ? -3.011 -8.575 7.133 1.00 98.00 109 GLN A CA 1
ATOM 846 C C . GLN A 1 109 ? -2.636 -8.836 8.597 1.00 98.00 109 GLN A C 1
ATOM 848 O O . GLN A 1 109 ? -3.467 -9.386 9.324 1.00 98.00 109 GLN A O 1
ATOM 853 N N . ALA A 1 110 ? -1.435 -8.438 9.025 1.00 97.44 110 ALA A N 1
ATOM 854 C CA . ALA A 1 110 ? -1.020 -8.493 10.424 1.00 97.44 110 ALA A CA 1
ATOM 855 C C . ALA A 1 110 ? -1.871 -7.547 11.288 1.00 97.44 110 ALA A C 1
ATOM 857 O O . ALA A 1 110 ? -2.492 -8.004 12.249 1.00 97.44 110 ALA A O 1
ATOM 858 N N . ASP A 1 111 ? -2.013 -6.281 10.871 1.00 97.69 111 ASP A N 1
ATOM 859 C CA . ASP A 1 111 ? -2.880 -5.301 11.543 1.00 97.69 111 ASP A CA 1
ATOM 860 C C . ASP A 1 111 ? -4.318 -5.823 11.663 1.00 97.69 111 ASP A C 1
ATOM 862 O O . ASP A 1 111 ? -4.954 -5.752 12.716 1.00 97.69 111 ASP A O 1
ATOM 866 N N . ARG A 1 112 ? -4.836 -6.401 10.573 1.00 98.12 112 ARG A N 1
ATOM 867 C CA . ARG A 1 112 ? -6.183 -6.967 10.532 1.00 98.12 112 ARG A CA 1
ATOM 868 C C . ARG A 1 112 ? -6.363 -8.110 11.529 1.00 98.12 112 ARG A C 1
ATOM 870 O O . ARG A 1 112 ? -7.391 -8.153 12.194 1.00 98.12 112 ARG A O 1
ATOM 877 N N . GLN A 1 113 ? -5.412 -9.041 11.613 1.00 98.25 113 GLN A N 1
ATOM 878 C CA . GLN A 1 113 ? -5.505 -10.190 12.523 1.00 98.25 113 GLN A CA 1
ATOM 879 C C . GLN A 1 113 ? -5.529 -9.743 13.983 1.00 98.25 113 GLN A C 1
ATOM 881 O O . GLN A 1 113 ? -6.347 -10.230 14.766 1.00 98.25 113 GLN A O 1
ATOM 886 N N . GLN A 1 114 ? -4.668 -8.788 14.336 1.00 98.00 114 GLN A N 1
ATOM 887 C CA . GLN A 1 114 ? -4.652 -8.205 15.671 1.00 98.00 114 GLN A CA 1
ATOM 888 C C . GLN A 1 114 ? -5.976 -7.492 15.973 1.00 98.00 114 GLN A C 1
ATOM 890 O O . GLN A 1 114 ? -6.590 -7.748 17.008 1.00 98.00 114 GLN A O 1
ATOM 895 N N . LEU A 1 115 ? -6.474 -6.679 15.038 1.00 98.31 115 LEU A N 1
ATOM 896 C CA . LEU A 1 115 ? -7.763 -6.001 15.163 1.00 98.31 115 LEU A CA 1
ATOM 897 C C . LEU A 1 115 ? -8.932 -6.988 15.329 1.00 98.31 115 LEU A C 1
ATOM 899 O O . LEU A 1 115 ? -9.769 -6.796 16.206 1.00 98.31 115 LEU A O 1
AT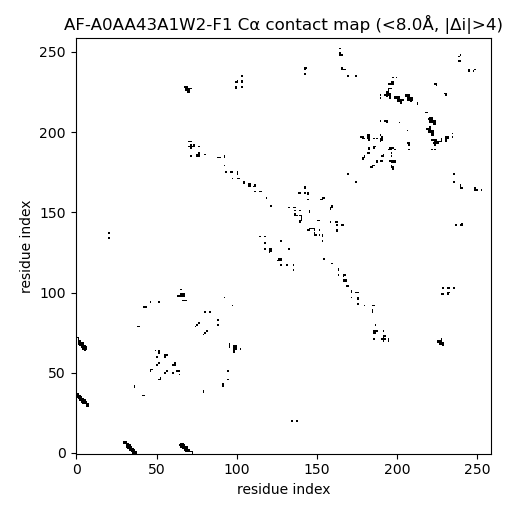OM 903 N N . GLU A 1 116 ? -9.000 -8.046 14.518 1.00 98.19 116 GLU A N 1
ATOM 904 C CA . GLU A 1 116 ? -10.041 -9.079 14.610 1.00 98.19 116 GLU A CA 1
ATOM 905 C C . GLU A 1 116 ? -10.022 -9.783 15.974 1.00 98.19 116 GLU A C 1
ATOM 907 O O . GLU A 1 116 ? -11.084 -10.023 16.553 1.00 98.19 116 GLU A O 1
ATOM 912 N N . SER A 1 117 ? -8.831 -10.067 16.514 1.00 98.44 117 SER A N 1
ATOM 913 C CA . SER A 1 117 ? -8.669 -10.638 17.855 1.00 98.44 117 SER A CA 1
ATOM 914 C C . SER A 1 117 ? -9.202 -9.696 18.939 1.00 98.44 117 SER A C 1
ATOM 916 O O . SER A 1 117 ? -10.027 -10.104 19.755 1.00 98.44 117 SER A O 1
ATOM 918 N N . ILE A 1 118 ? -8.803 -8.422 18.903 1.00 98.50 118 ILE A N 1
ATOM 919 C CA . ILE A 1 118 ? -9.237 -7.396 19.865 1.00 98.50 118 ILE A CA 1
ATOM 920 C C . ILE A 1 118 ? -10.754 -7.211 19.815 1.00 98.50 118 ILE A C 1
ATOM 922 O O . ILE A 1 118 ? -11.425 -7.258 20.845 1.00 98.50 118 ILE A O 1
ATOM 926 N N . VAL A 1 119 ? -11.317 -7.053 18.614 1.00 98.38 119 VAL A N 1
ATOM 927 C CA . VAL A 1 119 ? -12.763 -6.885 18.411 1.00 98.38 119 VAL A CA 1
ATOM 928 C C . VAL A 1 119 ? -13.529 -8.103 18.923 1.00 98.38 119 VAL A C 1
ATOM 930 O O . VAL A 1 119 ? -14.583 -7.947 19.538 1.00 98.38 119 VAL A O 1
ATOM 933 N N . LYS A 1 120 ? -13.010 -9.318 18.718 1.00 98.31 120 LYS A N 1
ATOM 934 C CA . LYS A 1 120 ? -13.624 -10.539 19.248 1.00 98.31 120 LYS A CA 1
ATOM 935 C C . LYS A 1 120 ? -13.662 -10.539 20.780 1.00 98.31 120 LYS A C 1
ATOM 937 O O . LYS A 1 120 ? -14.722 -10.826 21.329 1.00 98.31 120 LYS A O 1
ATOM 942 N N . THR A 1 121 ? -12.555 -10.196 21.440 1.00 98.31 121 THR A N 1
ATOM 943 C CA . THR A 1 121 ? -12.455 -10.106 22.910 1.00 98.31 121 THR A CA 1
ATOM 944 C C . THR A 1 121 ? -13.394 -9.036 23.476 1.00 98.31 121 THR A C 1
ATOM 946 O O . THR A 1 121 ? -14.155 -9.292 24.406 1.00 98.31 121 THR A O 1
ATOM 949 N N . LEU A 1 122 ? -13.439 -7.850 22.859 1.00 97.44 122 LEU A N 1
ATOM 950 C CA . LEU A 1 122 ? -14.364 -6.786 23.266 1.00 97.44 122 LEU A CA 1
ATOM 951 C C . LEU A 1 122 ? -15.832 -7.221 23.123 1.00 97.44 122 LEU A C 1
ATOM 953 O O . LEU A 1 122 ? -16.658 -6.935 23.988 1.00 97.44 122 LEU A O 1
ATOM 957 N N . ARG A 1 123 ? -16.168 -7.946 22.048 1.00 96.50 123 ARG A N 1
ATOM 958 C CA . ARG A 1 123 ? -17.533 -8.440 21.795 1.00 96.50 123 ARG A CA 1
ATOM 959 C C . ARG A 1 123 ? -17.950 -9.598 22.700 1.00 96.50 123 ARG A C 1
ATOM 961 O O . ARG A 1 123 ? -19.152 -9.785 22.880 1.00 96.50 123 ARG A O 1
ATOM 968 N N . SER A 1 124 ? -17.015 -10.360 23.272 1.00 96.75 124 SER A N 1
ATOM 969 C CA . SER A 1 124 ? -17.331 -11.346 24.318 1.00 96.75 124 SER A CA 1
ATOM 970 C C . SER A 1 124 ? -17.531 -10.715 25.699 1.00 96.75 124 SER A C 1
ATOM 972 O O . SER A 1 124 ? -18.020 -11.395 26.599 1.00 96.75 124 SER A O 1
ATOM 974 N N . GLY A 1 125 ? -17.230 -9.421 25.856 1.00 95.56 125 GLY A N 1
ATOM 975 C CA . GLY A 1 125 ? -17.293 -8.711 27.134 1.00 95.56 125 GLY A CA 1
ATOM 976 C C . GLY A 1 125 ? -16.036 -8.882 27.991 1.00 95.56 125 GLY A C 1
ATOM 977 O O . GLY A 1 125 ? -16.040 -8.478 29.153 1.00 95.56 125 GLY A O 1
ATOM 978 N N . ASP A 1 126 ? -14.975 -9.466 27.431 1.00 96.12 126 ASP A N 1
ATOM 979 C CA . ASP A 1 126 ? -13.693 -9.633 28.106 1.00 96.12 126 ASP A CA 1
ATOM 980 C C . ASP A 1 126 ? -12.858 -8.344 28.020 1.00 96.12 126 ASP A C 1
ATOM 982 O O . ASP A 1 126 ? -12.982 -7.540 27.092 1.00 96.12 126 ASP A O 1
ATOM 986 N N . SER A 1 127 ? -11.974 -8.141 28.997 1.00 94.62 127 SER A N 1
ATOM 987 C CA . SER A 1 127 ? -11.040 -7.012 28.997 1.00 94.62 127 SER A CA 1
ATOM 988 C C . SER A 1 127 ? -9.848 -7.274 28.077 1.00 94.62 127 SER A C 1
ATOM 990 O O . SER A 1 127 ? -9.256 -8.352 28.131 1.00 94.62 127 SER A O 1
ATOM 992 N N . ILE A 1 128 ? -9.439 -6.258 27.322 1.00 97.50 128 ILE A N 1
ATOM 993 C CA . ILE A 1 128 ? -8.194 -6.254 26.545 1.00 97.50 128 ILE A CA 1
ATOM 994 C C . ILE A 1 128 ? -7.046 -5.631 27.351 1.00 97.50 128 ILE A C 1
ATOM 996 O O . ILE A 1 128 ? -7.266 -4.932 28.343 1.00 97.50 128 ILE A O 1
ATOM 1000 N N . SER A 1 129 ? -5.809 -5.891 26.940 1.00 97.94 129 SER A N 1
ATOM 1001 C CA . SER A 1 129 ? -4.618 -5.284 27.537 1.00 97.94 129 SER A CA 1
ATOM 1002 C C . SER A 1 129 ? -4.475 -3.796 27.164 1.00 97.94 129 SER A C 1
ATOM 1004 O O . SER A 1 129 ? -4.988 -3.367 26.129 1.00 97.94 129 SER A O 1
ATOM 1006 N N . PRO A 1 130 ? -3.708 -2.999 27.937 1.00 97.56 130 PRO A N 1
ATOM 1007 C CA . PRO A 1 130 ? -3.437 -1.603 27.582 1.00 97.56 130 PRO A CA 1
ATOM 1008 C C . PRO A 1 130 ? -2.792 -1.431 26.199 1.00 97.56 130 PRO A C 1
ATOM 1010 O O . PRO A 1 130 ? -3.100 -0.475 25.499 1.00 97.56 130 PRO A O 1
ATOM 1013 N N . GLY A 1 131 ? -1.928 -2.364 25.779 1.00 97.38 131 GLY A N 1
ATOM 1014 C CA . GLY A 1 131 ? -1.303 -2.320 24.452 1.00 97.38 131 GLY A CA 1
ATOM 1015 C C . GLY A 1 131 ? -2.298 -2.567 23.315 1.00 97.38 131 GLY A C 1
ATOM 1016 O O . GLY A 1 131 ? -2.221 -1.922 22.274 1.00 97.38 131 GLY A O 1
ATOM 1017 N N . GLU A 1 132 ? -3.271 -3.456 23.522 1.00 98.00 132 GLU A N 1
ATOM 1018 C CA . GLU A 1 132 ? -4.369 -3.676 22.574 1.00 98.00 132 GLU A CA 1
ATOM 1019 C C . GLU A 1 132 ? -5.312 -2.472 22.503 1.00 98.00 132 GLU A C 1
ATOM 1021 O O . GLU A 1 132 ? -5.766 -2.111 21.417 1.00 98.00 132 GLU A O 1
ATOM 1026 N N . GLU A 1 133 ? -5.574 -1.823 23.641 1.00 97.75 133 GLU A N 1
ATOM 1027 C CA . GLU A 1 133 ? -6.340 -0.578 23.679 1.00 97.75 133 GLU A CA 1
ATOM 1028 C C . GLU A 1 133 ? -5.628 0.541 22.908 1.00 97.75 133 GLU A C 1
ATOM 1030 O O 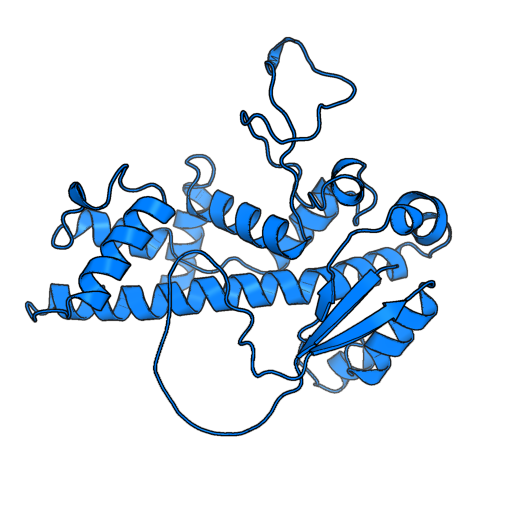. GLU A 1 133 ? -6.252 1.203 22.079 1.00 97.75 133 GLU A O 1
ATOM 1035 N N . THR A 1 134 ? -4.323 0.728 23.121 1.00 97.75 134 THR A N 1
ATOM 1036 C CA . THR A 1 134 ? -3.526 1.686 22.344 1.00 97.75 134 THR A CA 1
ATOM 1037 C C . THR A 1 134 ? -3.576 1.356 20.853 1.00 97.75 134 THR A C 1
ATOM 1039 O O . THR A 1 134 ? -3.910 2.225 20.051 1.00 97.75 134 THR A O 1
ATOM 1042 N N . PHE A 1 135 ? -3.367 0.091 20.475 1.00 97.81 135 PHE A N 1
ATOM 1043 C CA . PHE A 1 135 ? -3.390 -0.334 19.075 1.00 97.81 135 PHE A CA 1
ATOM 1044 C C . PHE A 1 135 ? -4.713 0.002 18.367 1.00 97.81 135 PHE A C 1
ATOM 1046 O O . PHE A 1 135 ? -4.699 0.559 17.268 1.00 97.81 135 PHE A O 1
ATOM 1053 N N . ILE A 1 136 ? -5.870 -0.308 18.970 1.00 98.00 136 ILE A N 1
ATOM 1054 C CA . ILE A 1 136 ? -7.165 -0.036 18.320 1.00 98.00 136 ILE A CA 1
ATOM 1055 C C . ILE A 1 136 ? -7.450 1.474 18.205 1.00 98.00 136 ILE A C 1
ATOM 1057 O O . ILE A 1 136 ? -8.114 1.913 17.262 1.00 98.00 136 ILE A O 1
ATOM 1061 N N . ARG A 1 137 ? -6.925 2.292 19.124 1.00 98.25 137 ARG A N 1
ATOM 1062 C CA . ARG A 1 137 ? -7.023 3.757 19.044 1.00 98.25 137 ARG A CA 1
ATOM 1063 C C . ARG A 1 137 ? -6.137 4.312 17.932 1.00 98.25 137 ARG A C 1
ATOM 1065 O O . ARG A 1 137 ? -6.619 5.076 17.094 1.00 98.25 137 ARG A O 1
ATOM 1072 N N . GLU A 1 138 ? -4.885 3.873 17.869 1.00 97.38 138 GLU A N 1
ATOM 1073 C CA . GLU A 1 138 ? -3.930 4.275 16.833 1.00 97.38 138 GLU A CA 1
ATOM 1074 C C . GLU A 1 138 ? -4.419 3.872 15.437 1.00 97.38 138 GLU A C 1
ATOM 1076 O O . GLU A 1 138 ? -4.394 4.686 14.510 1.00 97.38 138 GLU A O 1
ATOM 1081 N N . ILE A 1 139 ? -4.939 2.650 15.271 1.00 97.44 139 ILE A N 1
ATOM 1082 C CA . ILE A 1 139 ? -5.444 2.185 13.975 1.00 97.44 139 ILE A CA 1
ATOM 1083 C C . ILE A 1 139 ? -6.715 2.940 13.551 1.00 97.44 139 ILE A C 1
ATOM 1085 O O . ILE A 1 139 ? -6.889 3.207 12.362 1.00 97.44 139 ILE A O 1
ATOM 1089 N N . ALA A 1 140 ? -7.573 3.361 14.490 1.00 98.31 140 ALA A N 1
ATOM 1090 C CA . ALA A 1 140 ? -8.734 4.206 14.194 1.00 98.31 140 ALA A CA 1
ATOM 1091 C C . ALA A 1 140 ? -8.324 5.572 13.632 1.00 98.31 140 ALA A C 1
ATOM 1093 O O . ALA A 1 140 ? -8.882 6.013 12.619 1.00 98.31 140 ALA A O 1
ATOM 1094 N N . VAL A 1 141 ? -7.312 6.206 14.225 1.00 97.75 141 VAL A N 1
ATOM 1095 C CA . VAL A 1 141 ? -6.752 7.467 13.719 1.00 97.75 141 VAL A CA 1
ATOM 1096 C C . VAL A 1 141 ? -6.0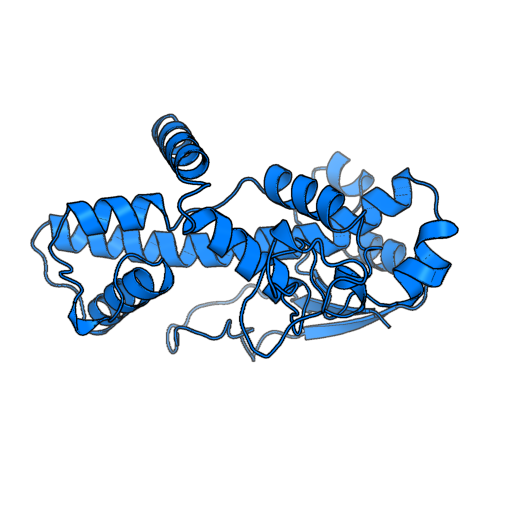57 7.243 12.376 1.00 97.75 141 VAL A C 1
ATOM 1098 O O . VAL A 1 141 ? -6.370 7.913 11.388 1.00 97.75 141 VAL A O 1
ATOM 1101 N N . ALA A 1 142 ? -5.180 6.239 12.284 1.00 95.00 142 ALA A N 1
ATOM 1102 C CA . ALA A 1 142 ? -4.442 5.926 11.065 1.00 95.00 142 ALA A CA 1
ATOM 1103 C C . ALA A 1 142 ? -5.381 5.650 9.883 1.00 95.00 142 ALA A C 1
ATOM 1105 O O . ALA A 1 142 ? -5.132 6.118 8.771 1.00 95.00 142 ALA A O 1
ATOM 1106 N N . TYR A 1 143 ? -6.493 4.945 10.106 1.00 97.19 143 TYR A N 1
ATOM 1107 C CA . TYR A 1 143 ? -7.487 4.653 9.073 1.00 97.19 143 TYR A CA 1
ATOM 1108 C C . TYR A 1 143 ? -8.564 5.734 8.912 1.00 97.19 143 TYR A C 1
ATOM 1110 O O . TYR A 1 143 ? -9.543 5.506 8.193 1.00 97.19 143 TYR A O 1
ATOM 1118 N N . LYS A 1 144 ? -8.361 6.931 9.481 1.00 96.69 144 LYS A N 1
ATOM 1119 C CA . LYS A 1 144 ? -9.216 8.121 9.324 1.00 96.69 144 LYS A CA 1
ATOM 1120 C C . LYS A 1 144 ? -10.663 7.879 9.760 1.00 96.69 144 LYS A C 1
ATOM 1122 O O . LYS A 1 144 ? -11.602 8.156 9.003 1.00 96.69 144 LYS A O 1
ATOM 1127 N N . LEU A 1 145 ? -10.826 7.262 10.925 1.00 97.12 145 LEU A N 1
ATOM 1128 C CA . LEU A 1 145 ? -12.108 7.072 11.611 1.00 97.12 145 LEU A CA 1
ATOM 1129 C C . LEU A 1 145 ? -12.223 7.914 12.891 1.00 97.12 145 LEU A C 1
ATOM 1131 O O . LEU A 1 145 ? -13.323 8.046 13.415 1.00 97.12 145 LEU A O 1
ATOM 1135 N N . ALA A 1 146 ? -11.120 8.508 13.346 1.00 96.88 146 ALA A N 1
ATOM 1136 C CA . ALA A 1 146 ? -11.061 9.504 14.410 1.00 96.88 146 ALA A CA 1
ATOM 1137 C C . ALA A 1 146 ? -9.946 10.516 14.103 1.00 96.88 146 ALA A C 1
ATOM 1139 O O . ALA A 1 146 ? -8.996 10.176 13.392 1.00 96.88 146 ALA A O 1
ATOM 1140 N N . GLU A 1 147 ? -10.051 11.735 14.635 1.00 95.25 147 GLU A N 1
ATOM 1141 C CA . GLU A 1 147 ? -8.998 12.753 14.497 1.00 95.25 147 GLU A CA 1
ATOM 1142 C C . GLU A 1 147 ? -7.928 12.600 15.590 1.00 95.25 147 GLU A C 1
ATOM 1144 O O . GLU A 1 147 ? -6.754 12.892 15.359 1.00 95.25 147 GLU A O 1
ATOM 1149 N N . ALA A 1 148 ? -8.312 12.090 16.767 1.00 96.56 148 ALA A N 1
ATOM 1150 C CA . ALA A 1 148 ? -7.405 11.813 17.878 1.00 96.56 148 ALA A CA 1
ATOM 1151 C C . ALA A 1 148 ? -7.770 10.521 18.629 1.00 96.56 148 ALA A C 1
ATOM 1153 O O . ALA A 1 148 ? -8.939 10.160 18.756 1.00 96.56 148 ALA A O 1
ATOM 1154 N N . GLU A 1 149 ? -6.768 9.853 19.208 1.00 96.88 149 GLU A N 1
ATOM 1155 C CA . GLU A 1 149 ? -6.937 8.602 19.971 1.00 96.88 149 GLU A CA 1
ATOM 1156 C C . GLU A 1 149 ? -7.888 8.741 21.170 1.00 96.88 149 GLU A C 1
ATOM 1158 O O . GLU A 1 149 ? -8.582 7.789 21.541 1.00 96.88 149 GLU A O 1
ATOM 1163 N N . SER A 1 150 ? -7.942 9.935 21.769 1.00 96.06 150 SER A N 1
ATOM 1164 C CA . SER A 1 150 ? -8.816 10.254 22.901 1.00 96.06 150 SER A CA 1
ATOM 1165 C C . SER A 1 150 ? -10.303 10.286 22.541 1.00 96.06 150 SER A C 1
ATOM 1167 O O . SER A 1 150 ? -11.139 10.201 23.434 1.00 96.06 150 SER A O 1
ATOM 1169 N N . GLU A 1 151 ? -10.640 10.430 21.258 1.00 95.06 151 GLU A N 1
ATOM 1170 C CA . GLU A 1 151 ? -12.026 10.469 20.762 1.00 95.06 151 GLU A CA 1
ATOM 1171 C C . GLU A 1 151 ? -12.575 9.071 20.456 1.00 95.06 151 GLU A C 1
ATOM 1173 O O . GLU A 1 151 ? -13.765 8.903 20.198 1.00 95.06 151 GLU A O 1
ATOM 1178 N N . VAL A 1 152 ? -11.707 8.060 20.468 1.00 97.38 152 VAL A N 1
ATOM 1179 C CA . VAL A 1 152 ? -12.054 6.698 20.078 1.00 97.38 152 VAL A CA 1
ATOM 1180 C C . VAL A 1 152 ? -12.812 6.007 21.213 1.00 97.38 152 VAL A C 1
ATOM 1182 O O . VAL A 1 152 ? -12.247 5.720 22.268 1.00 97.38 152 VAL A O 1
ATOM 1185 N N . ASP A 1 153 ? -14.080 5.674 20.996 1.00 97.50 153 ASP A N 1
ATOM 1186 C CA . ASP A 1 153 ? -14.785 4.710 21.842 1.00 97.50 153 ASP A CA 1
ATOM 1187 C C . ASP A 1 153 ? -14.553 3.297 21.299 1.00 97.50 153 ASP A C 1
ATOM 1189 O O . ASP A 1 153 ? -15.171 2.874 20.324 1.00 97.50 153 ASP A O 1
ATOM 1193 N N . ILE A 1 154 ? -13.652 2.548 21.936 1.00 96.56 154 ILE A N 1
ATOM 1194 C CA . ILE A 1 154 ? -13.309 1.182 21.513 1.00 96.56 154 ILE A CA 1
ATOM 1195 C C . ILE A 1 154 ? -14.491 0.212 21.646 1.00 96.56 154 ILE A C 1
ATOM 1197 O O . ILE A 1 154 ? -14.480 -0.852 21.028 1.00 96.56 154 ILE A O 1
ATOM 1201 N N . THR A 1 155 ? -15.506 0.554 22.448 1.00 95.94 155 THR A N 1
ATOM 1202 C CA . THR A 1 155 ? -16.699 -0.275 22.660 1.00 95.94 155 THR A CA 1
ATOM 1203 C C . THR A 1 155 ? -17.779 -0.040 21.602 1.00 95.94 155 THR A C 1
ATOM 1205 O O . THR A 1 155 ? -18.691 -0.862 21.474 1.00 95.94 155 THR A O 1
ATOM 1208 N N . ASP A 1 156 ? -17.654 1.019 20.792 1.00 97.81 156 ASP A N 1
ATOM 1209 C CA . ASP A 1 156 ? -18.565 1.297 19.686 1.00 97.81 156 ASP A CA 1
ATOM 1210 C C . ASP A 1 156 ? -18.442 0.224 18.591 1.00 97.81 156 ASP A C 1
ATOM 1212 O O . ASP A 1 156 ? -17.467 0.143 17.839 1.00 97.81 156 ASP A O 1
ATOM 1216 N N . GLN A 1 157 ? -19.481 -0.601 18.462 1.00 97.62 157 GLN A N 1
ATOM 1217 C CA . GLN A 1 157 ? -19.527 -1.665 17.462 1.00 97.62 157 GLN A CA 1
ATOM 1218 C C . GLN A 1 157 ? -19.526 -1.127 16.025 1.00 97.62 157 GLN A C 1
ATOM 1220 O O . GLN A 1 157 ? -18.977 -1.787 15.141 1.00 97.62 157 GLN A O 1
ATOM 1225 N N . ALA A 1 158 ? -20.084 0.064 15.780 1.00 98.00 158 ALA A N 1
ATOM 1226 C CA . ALA A 1 158 ? -20.089 0.666 14.450 1.00 98.00 158 ALA A CA 1
ATOM 1227 C C . ALA A 1 158 ? -18.677 1.096 14.030 1.00 98.00 158 ALA A C 1
ATOM 1229 O O . ALA A 1 158 ? -18.290 0.887 12.875 1.00 98.00 158 ALA A O 1
ATOM 1230 N N . LEU A 1 159 ? -17.887 1.643 14.958 1.00 98.00 159 LEU A N 1
ATOM 1231 C CA . LEU A 1 159 ? -16.464 1.898 14.744 1.00 98.00 159 LEU A CA 1
ATOM 1232 C C . LEU A 1 159 ? -15.710 0.594 14.455 1.00 98.00 159 LEU A C 1
ATOM 1234 O O . LEU A 1 159 ? -14.972 0.526 13.470 1.00 98.00 159 LEU A O 1
ATOM 1238 N N . GLN A 1 160 ? -15.910 -0.442 15.277 1.00 98.25 160 GLN A N 1
ATOM 1239 C CA . GLN A 1 160 ? -15.263 -1.747 15.090 1.00 98.25 160 GLN A CA 1
ATOM 1240 C C . GLN A 1 160 ? -15.564 -2.327 13.698 1.00 98.25 160 GLN A C 1
ATOM 1242 O O . GLN A 1 160 ? -14.652 -2.758 12.995 1.00 98.25 160 GLN A O 1
ATOM 1247 N N . ASP A 1 161 ? -16.823 -2.286 13.252 1.00 97.44 161 ASP A N 1
ATOM 1248 C CA . ASP A 1 161 ? -17.218 -2.764 11.922 1.00 97.44 161 ASP A CA 1
ATOM 1249 C C . ASP A 1 161 ? -16.581 -1.944 10.791 1.00 97.44 161 ASP A C 1
ATOM 1251 O O . ASP A 1 161 ? -16.175 -2.494 9.761 1.00 97.44 161 ASP A O 1
ATOM 1255 N N . GLN A 1 162 ? -16.462 -0.624 10.961 1.00 97.81 162 GLN A N 1
ATOM 1256 C CA . GLN A 1 162 ? -15.783 0.236 9.991 1.00 97.81 162 GLN A CA 1
ATOM 1257 C C . GLN A 1 162 ? -14.282 -0.049 9.922 1.00 97.81 162 GLN A C 1
ATOM 1259 O O . GLN A 1 162 ? -13.733 -0.119 8.819 1.00 97.81 162 GLN A O 1
ATOM 1264 N N . LEU A 1 163 ? -13.632 -0.256 11.067 1.00 98.12 163 LEU A N 1
ATOM 1265 C CA . LEU A 1 163 ? -12.233 -0.664 11.151 1.00 98.12 163 LEU A CA 1
ATOM 1266 C C . LEU A 1 163 ? -12.014 -1.992 10.428 1.00 98.12 163 LEU A C 1
ATOM 1268 O O . LEU A 1 163 ? -11.203 -2.063 9.507 1.00 98.12 163 LEU A O 1
ATOM 1272 N N . ILE A 1 164 ? -12.820 -3.008 10.737 1.00 97.25 164 ILE A N 1
ATOM 1273 C CA . ILE A 1 164 ? -12.771 -4.308 10.060 1.00 97.25 164 ILE A CA 1
ATOM 1274 C C . ILE A 1 164 ? -13.034 -4.165 8.555 1.00 97.25 164 ILE A C 1
ATOM 1276 O O . ILE A 1 164 ? -12.486 -4.920 7.760 1.00 97.25 164 ILE A O 1
ATOM 1280 N N . ARG A 1 165 ? -13.831 -3.198 8.100 1.00 96.69 165 ARG A N 1
ATOM 1281 C CA . ARG A 1 165 ? -14.033 -2.970 6.659 1.00 96.69 165 ARG A CA 1
ATOM 1282 C C . ARG A 1 165 ? -12.847 -2.268 5.984 1.00 96.69 165 ARG A C 1
ATOM 1284 O O . ARG A 1 165 ? -12.599 -2.513 4.804 1.00 96.69 165 ARG A O 1
ATOM 1291 N N . ARG A 1 166 ? -12.161 -1.355 6.680 1.00 97.81 166 ARG A N 1
ATOM 1292 C CA . ARG A 1 166 ? -11.059 -0.552 6.120 1.00 97.81 166 ARG A CA 1
ATOM 1293 C C . ARG A 1 166 ? -9.703 -1.260 6.195 1.00 97.81 166 ARG A C 1
ATOM 1295 O O . ARG A 1 166 ? -8.936 -1.170 5.238 1.00 97.81 166 ARG A O 1
ATOM 1302 N N . VAL A 1 167 ? -9.420 -1.966 7.287 1.00 98.00 167 VAL A N 1
ATOM 1303 C CA . VAL A 1 167 ? -8.149 -2.668 7.541 1.00 98.00 167 VAL A CA 1
ATOM 1304 C C . VAL A 1 167 ? -8.176 -4.031 6.859 1.00 98.00 167 VAL A C 1
ATOM 1306 O O . VAL A 1 167 ? -8.476 -5.061 7.464 1.00 98.00 167 VAL A O 1
ATOM 1309 N N . ASP A 1 168 ? -7.954 -4.040 5.551 1.00 97.69 168 ASP A N 1
ATOM 1310 C CA . ASP A 1 168 ? -8.013 -5.268 4.767 1.00 97.69 168 ASP A CA 1
ATOM 1311 C C . ASP A 1 168 ? -7.152 -5.179 3.503 1.00 97.69 168 ASP A C 1
ATOM 1313 O O . ASP A 1 168 ? -6.879 -4.089 2.980 1.00 97.69 168 ASP A O 1
ATOM 1317 N N . THR A 1 169 ? -6.705 -6.344 3.044 1.00 97.94 169 THR A N 1
ATOM 1318 C CA . THR A 1 169 ? -5.770 -6.498 1.933 1.00 97.94 169 THR A CA 1
ATOM 1319 C C . THR A 1 169 ? -6.414 -6.133 0.601 1.00 97.94 169 THR A C 1
ATOM 1321 O O . THR A 1 169 ? -7.635 -6.129 0.428 1.00 97.94 169 THR A O 1
ATOM 1324 N N . LEU A 1 170 ? -5.575 -5.804 -0.375 1.00 97.75 170 LEU A N 1
ATOM 1325 C CA . LEU A 1 170 ? -5.992 -5.476 -1.734 1.00 97.75 170 LEU A CA 1
ATOM 1326 C C . LEU A 1 170 ? -5.549 -6.572 -2.705 1.00 97.75 170 LEU A C 1
ATOM 1328 O O . LEU A 1 170 ? -4.452 -7.113 -2.546 1.00 97.75 170 LEU A O 1
ATOM 1332 N N . PRO A 1 171 ? -6.332 -6.873 -3.757 1.00 97.19 171 PRO A N 1
ATOM 1333 C CA . PRO A 1 171 ? -5.890 -7.785 -4.805 1.00 97.19 171 PRO A CA 1
ATOM 1334 C C . PRO A 1 171 ? -4.563 -7.299 -5.416 1.00 97.19 171 PRO A C 1
ATOM 1336 O O . PRO A 1 171 ? -4.529 -6.187 -5.952 1.00 97.19 171 PRO A O 1
ATOM 1339 N N . PRO A 1 172 ? -3.476 -8.098 -5.390 1.00 97.38 172 PRO A N 1
ATOM 1340 C CA . PRO A 1 172 ? -2.187 -7.653 -5.920 1.00 97.38 172 PRO A CA 1
ATOM 1341 C C . PRO A 1 172 ? -2.258 -7.235 -7.391 1.00 97.38 172 PRO A C 1
ATOM 1343 O O . PRO A 1 172 ? -1.629 -6.262 -7.795 1.00 97.38 172 PRO A O 1
ATOM 1346 N N . SER A 1 173 ? -3.082 -7.923 -8.187 1.00 96.88 173 SER A N 1
ATOM 1347 C CA . SER A 1 173 ? -3.309 -7.601 -9.598 1.00 96.88 173 SER A CA 1
ATOM 1348 C C . SER A 1 173 ? -3.896 -6.204 -9.813 1.00 96.88 173 SER A C 1
ATOM 1350 O O . SER A 1 173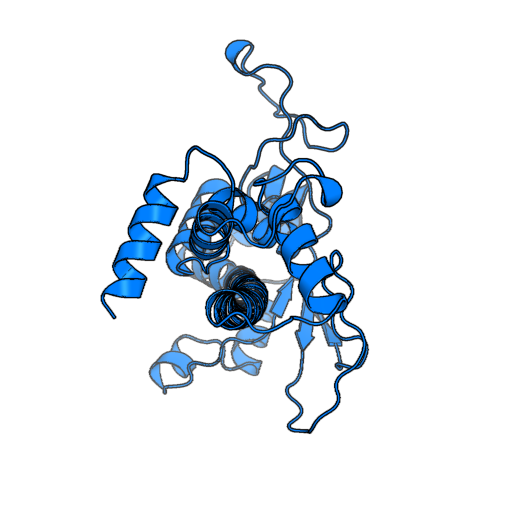 ? -3.482 -5.524 -10.747 1.00 96.88 173 SER A O 1
ATOM 1352 N N . LEU A 1 174 ? -4.814 -5.758 -8.947 1.00 97.38 174 LEU A N 1
ATOM 1353 C CA . LEU A 1 174 ? -5.402 -4.418 -9.007 1.00 97.38 174 LEU A CA 1
ATOM 1354 C C . LEU A 1 174 ? -4.322 -3.356 -8.786 1.00 97.38 174 LEU A C 1
ATOM 1356 O O . LEU A 1 174 ? -4.147 -2.467 -9.616 1.00 97.38 174 LEU A O 1
ATOM 1360 N N . VAL A 1 175 ? -3.557 -3.495 -7.700 1.00 98.31 175 VAL A N 1
ATOM 1361 C CA . VAL A 1 175 ? -2.506 -2.535 -7.336 1.00 98.31 175 VAL A CA 1
ATOM 1362 C C . VAL A 1 175 ? -1.412 -2.497 -8.404 1.00 98.31 175 VAL A C 1
ATOM 1364 O O . VAL A 1 175 ? -0.977 -1.419 -8.798 1.00 98.31 175 VAL A O 1
ATOM 1367 N N . LEU A 1 176 ? -1.000 -3.654 -8.932 1.00 98.19 176 LEU A N 1
ATOM 1368 C CA . LEU A 1 176 ? 0.012 -3.730 -9.988 1.00 98.19 176 LEU A CA 1
ATOM 1369 C C . LEU A 1 176 ? -0.464 -3.122 -11.309 1.00 98.19 176 LEU A C 1
ATOM 1371 O O . LEU A 1 176 ? 0.318 -2.439 -11.968 1.00 98.19 176 LEU A O 1
ATOM 1375 N N . ALA A 1 177 ? -1.722 -3.346 -11.698 1.00 97.81 177 ALA A N 1
ATOM 1376 C CA . ALA A 1 177 ? -2.287 -2.752 -12.906 1.00 97.81 177 ALA A CA 1
ATOM 1377 C C . ALA A 1 177 ? -2.349 -1.223 -12.800 1.00 97.81 177 ALA A C 1
ATOM 1379 O O . ALA A 1 177 ? -1.925 -0.529 -13.721 1.00 97.81 177 ALA A O 1
ATOM 1380 N N . GLN A 1 178 ? -2.806 -0.702 -11.659 1.00 97.38 178 GLN A N 1
ATOM 1381 C CA . GLN A 1 178 ? -2.863 0.741 -11.424 1.00 97.38 178 GLN A CA 1
ATOM 1382 C C . GLN A 1 178 ? -1.460 1.346 -11.343 1.00 97.38 178 GLN A C 1
ATOM 1384 O O . GLN A 1 178 ? -1.198 2.350 -11.988 1.00 97.38 178 GLN A O 1
ATOM 1389 N N . GLY A 1 179 ? -0.518 0.697 -10.654 1.00 97.31 179 GLY A N 1
ATOM 1390 C CA . GLY A 1 179 ? 0.873 1.149 -10.630 1.00 97.31 179 GLY A CA 1
ATOM 1391 C C . GLY A 1 179 ? 1.497 1.187 -12.027 1.00 97.31 179 GLY A C 1
ATOM 1392 O O . GLY A 1 179 ? 2.215 2.130 -12.350 1.00 97.31 179 GLY A O 1
ATOM 1393 N N . ALA A 1 180 ? 1.222 0.196 -12.879 1.00 96.81 180 ALA A N 1
ATOM 1394 C CA . ALA A 1 180 ? 1.720 0.174 -14.253 1.00 96.81 180 ALA A CA 1
ATOM 1395 C C . ALA A 1 180 ? 1.150 1.325 -15.096 1.00 96.81 180 ALA A C 1
ATOM 1397 O O . ALA A 1 180 ? 1.912 1.980 -15.808 1.00 96.81 180 ALA A O 1
ATOM 1398 N N . GLU A 1 181 ? -0.156 1.574 -14.991 1.00 96.75 181 GLU A N 1
ATOM 1399 C CA . GLU A 1 181 ? -0.847 2.643 -15.717 1.00 96.75 181 GLU A CA 1
ATOM 1400 C C . GLU A 1 181 ? -0.380 4.031 -15.251 1.00 96.75 181 GLU A C 1
ATOM 1402 O O . GLU A 1 181 ? 0.130 4.816 -16.049 1.00 96.75 181 GLU A O 1
ATOM 1407 N N . GLU A 1 182 ? -0.447 4.302 -13.946 1.00 95.69 182 GLU A N 1
ATOM 1408 C CA . GLU A 1 182 ? -0.159 5.620 -13.360 1.00 95.69 182 GLU A CA 1
ATOM 1409 C C . GLU A 1 182 ? 1.324 6.012 -13.470 1.00 95.69 182 GLU A C 1
ATOM 1411 O O . GLU A 1 182 ? 1.671 7.189 -13.621 1.00 95.69 182 GLU A O 1
ATOM 1416 N N . SER A 1 183 ? 2.235 5.033 -13.416 1.00 95.94 183 SER A N 1
ATOM 1417 C CA . SER A 1 183 ? 3.676 5.284 -13.552 1.00 95.94 183 SER A CA 1
ATOM 1418 C C . SER A 1 183 ? 4.206 5.123 -14.976 1.00 95.94 183 SER A C 1
ATOM 1420 O O . SER A 1 183 ? 5.391 5.382 -15.200 1.00 95.94 183 SER A O 1
ATOM 1422 N N . GLY A 1 184 ? 3.391 4.667 -15.931 1.00 94.56 184 GLY A N 1
ATOM 1423 C CA . GLY A 1 184 ? 3.858 4.323 -17.276 1.00 94.56 184 GLY A CA 1
ATOM 1424 C C . GLY A 1 184 ? 4.910 3.208 -17.278 1.00 94.56 184 GLY A C 1
ATOM 1425 O O . GLY A 1 184 ? 5.886 3.279 -18.025 1.00 94.56 184 GLY A O 1
ATOM 1426 N N . TRP A 1 185 ? 4.738 2.175 -16.448 1.00 94.62 185 TRP A N 1
ATOM 1427 C CA . TRP A 1 185 ? 5.746 1.130 -16.190 1.00 94.62 185 TRP A CA 1
ATOM 1428 C C . TRP A 1 185 ? 7.021 1.675 -15.516 1.00 94.62 185 TRP A C 1
ATOM 1430 O O . TRP A 1 185 ? 8.132 1.233 -15.809 1.00 94.62 185 TRP A O 1
ATOM 1440 N N . GLY A 1 186 ? 6.875 2.660 -14.628 1.00 93.25 186 GLY A N 1
ATOM 1441 C CA . GLY A 1 186 ? 7.967 3.288 -13.877 1.00 93.25 186 GLY A CA 1
ATOM 1442 C C . GLY A 1 186 ? 8.722 4.395 -14.620 1.00 93.25 186 GLY A C 1
ATOM 1443 O O . GLY A 1 186 ? 9.705 4.907 -14.094 1.00 93.25 186 GLY A O 1
ATOM 1444 N N . THR A 1 187 ? 8.303 4.782 -15.826 1.00 93.50 187 THR A N 1
ATOM 1445 C CA . THR A 1 187 ? 8.985 5.819 -16.627 1.00 93.50 187 THR A CA 1
ATOM 1446 C C . THR A 1 187 ? 8.473 7.234 -16.352 1.00 93.50 187 THR A C 1
ATOM 1448 O O . THR A 1 187 ? 9.073 8.212 -16.800 1.00 93.50 187 THR A O 1
ATOM 1451 N N . SER A 1 188 ? 7.381 7.380 -15.599 1.00 94.12 188 SER A N 1
ATOM 1452 C CA . SER A 1 188 ? 6.837 8.678 -15.209 1.00 94.12 188 SER A CA 1
ATOM 1453 C C . SER A 1 188 ? 7.889 9.548 -14.521 1.00 94.12 188 SER A C 1
ATOM 1455 O O . SER A 1 188 ? 8.688 9.088 -13.702 1.00 94.12 188 SER A O 1
ATOM 1457 N N . ARG A 1 189 ? 7.839 10.855 -14.800 1.00 93.25 189 ARG A N 1
ATOM 1458 C CA . ARG A 1 189 ? 8.661 11.853 -14.107 1.00 93.25 189 ARG A CA 1
ATOM 1459 C C . ARG A 1 189 ? 8.512 11.746 -12.587 1.00 93.25 189 ARG A C 1
ATOM 1461 O O . ARG A 1 189 ? 9.510 11.846 -11.889 1.00 93.25 189 ARG A O 1
ATOM 1468 N N . PHE A 1 190 ? 7.295 11.529 -12.090 1.00 94.06 190 PHE A N 1
ATOM 1469 C CA . PHE A 1 190 ? 7.030 11.445 -10.652 1.00 94.06 190 PHE A CA 1
ATOM 1470 C C . PHE A 1 190 ? 7.575 10.153 -10.034 1.00 94.06 190 PHE A C 1
ATOM 1472 O O . PHE A 1 190 ? 8.083 10.181 -8.914 1.00 94.06 190 PHE A O 1
ATOM 1479 N N . ALA A 1 191 ? 7.547 9.045 -10.783 1.00 93.62 191 ALA A N 1
ATOM 1480 C CA . ALA A 1 191 ? 8.172 7.796 -10.363 1.00 93.62 191 ALA A CA 1
ATOM 1481 C C . ALA A 1 191 ? 9.688 7.979 -10.197 1.00 93.62 191 ALA A C 1
ATOM 1483 O O . ALA A 1 191 ? 10.228 7.622 -9.161 1.00 93.62 191 ALA A O 1
ATOM 1484 N N . VAL A 1 192 ? 10.352 8.614 -11.165 1.00 91.75 192 VAL A N 1
ATOM 1485 C CA . VAL A 1 192 ? 11.805 8.852 -11.134 1.00 91.75 192 VAL A CA 1
ATOM 1486 C C . VAL A 1 192 ? 12.224 9.897 -10.093 1.00 91.75 192 VAL A C 1
ATOM 1488 O O . VAL A 1 192 ? 13.179 9.685 -9.357 1.00 91.75 192 VAL A O 1
ATOM 1491 N N . GLU A 1 193 ? 11.556 11.052 -10.047 1.00 91.25 193 GLU A N 1
ATOM 1492 C CA . GLU A 1 193 ? 11.972 12.171 -9.185 1.00 91.25 193 GLU A CA 1
ATOM 1493 C C . GLU A 1 193 ? 11.525 12.002 -7.727 1.00 91.25 193 GLU A C 1
ATOM 1495 O O . GLU A 1 193 ? 12.108 12.620 -6.841 1.00 91.25 193 GLU A O 1
ATOM 1500 N N . GLY A 1 194 ? 10.494 11.194 -7.466 1.00 92.00 194 GLY A N 1
ATOM 1501 C CA . GLY A 1 194 ? 9.893 11.088 -6.136 1.00 92.00 194 GLY A CA 1
ATOM 1502 C C . GLY A 1 194 ? 9.452 9.690 -5.745 1.00 92.00 194 GLY A C 1
ATOM 1503 O O . GLY A 1 194 ? 8.634 9.577 -4.840 1.00 92.00 194 GLY A O 1
ATOM 1504 N N . ASN A 1 195 ? 9.910 8.639 -6.433 1.00 94.62 195 ASN A N 1
ATOM 1505 C CA . ASN A 1 195 ? 9.471 7.257 -6.203 1.00 94.62 195 ASN A CA 1
ATOM 1506 C C . ASN A 1 195 ? 7.939 7.080 -6.225 1.00 94.62 195 ASN A C 1
ATOM 1508 O O . ASN A 1 195 ? 7.410 6.125 -5.660 1.00 94.62 195 ASN A O 1
ATOM 1512 N N . ALA A 1 196 ? 7.215 8.003 -6.862 1.00 94.50 196 ALA A N 1
ATOM 1513 C CA . ALA A 1 196 ? 5.765 8.087 -6.809 1.00 94.50 196 ALA A CA 1
ATOM 1514 C C . ALA A 1 196 ? 5.137 7.249 -7.927 1.00 94.50 196 ALA A C 1
ATOM 1516 O O . ALA A 1 196 ? 4.895 7.738 -9.033 1.00 94.50 196 ALA A O 1
ATOM 1517 N N . LEU A 1 197 ? 4.877 5.974 -7.635 1.00 96.50 197 LEU A N 1
ATOM 1518 C CA . LEU A 1 197 ? 4.350 5.008 -8.606 1.00 96.50 197 LEU A CA 1
ATOM 1519 C C . LEU A 1 197 ? 2.864 5.217 -8.946 1.00 96.50 197 LEU A C 1
ATOM 1521 O O . LEU A 1 197 ? 2.395 4.688 -9.946 1.00 96.50 197 LEU A O 1
ATOM 1525 N N . PHE A 1 198 ? 2.131 5.984 -8.135 1.00 96.44 198 PHE A N 1
ATOM 1526 C CA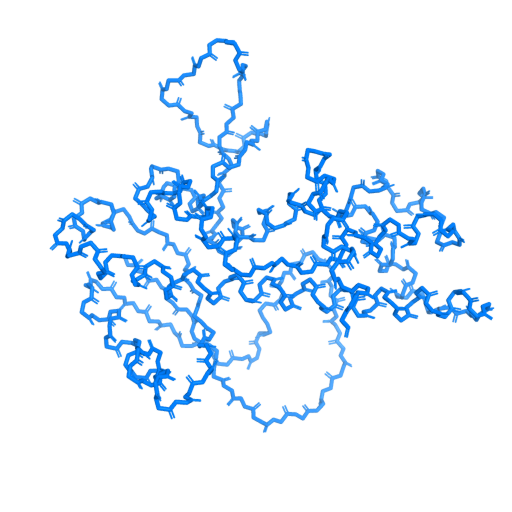 . PHE A 1 198 ? 0.665 6.078 -8.214 1.00 96.44 198 PHE A CA 1
ATOM 1527 C C . PHE A 1 198 ? 0.126 7.507 -8.367 1.00 96.44 198 PHE A C 1
ATOM 1529 O O . PHE A 1 198 ? -1.067 7.728 -8.186 1.00 96.44 198 PHE A O 1
ATOM 1536 N N . GLY A 1 199 ? 0.993 8.497 -8.617 1.00 89.00 199 GLY A N 1
ATOM 1537 C CA . GLY A 1 199 ? 0.557 9.871 -8.915 1.00 89.00 199 GLY A CA 1
ATOM 1538 C C . GLY A 1 199 ? -0.317 10.535 -7.838 1.00 89.00 199 GLY A C 1
ATOM 1539 O O . GLY A 1 199 ? -1.130 11.400 -8.156 1.00 89.00 199 GLY A O 1
ATOM 1540 N N . MET A 1 200 ? -0.187 10.135 -6.570 1.00 91.62 200 MET A N 1
ATOM 1541 C CA . MET A 1 200 ? -1.081 10.605 -5.509 1.00 91.62 200 MET A CA 1
ATOM 1542 C C . MET A 1 200 ? -0.905 12.093 -5.224 1.00 91.62 200 MET A C 1
ATOM 1544 O O . MET A 1 200 ? 0.217 12.590 -5.147 1.00 91.62 200 MET A O 1
ATOM 1548 N N . TRP A 1 201 ? -2.018 12.800 -5.034 1.00 89.06 201 TRP A N 1
ATOM 1549 C CA . TRP A 1 201 ? -1.996 14.227 -4.727 1.00 89.06 201 TRP A CA 1
ATOM 1550 C C . TRP A 1 201 ? -1.635 14.490 -3.266 1.00 89.06 201 TRP A C 1
ATOM 1552 O O . TRP A 1 201 ? -2.025 13.747 -2.367 1.00 89.06 201 TRP A O 1
ATOM 1562 N N . THR A 1 202 ? -0.928 15.592 -3.038 1.00 85.38 202 THR A N 1
ATOM 1563 C CA . THR A 1 202 ? -0.661 16.155 -1.716 1.00 85.38 202 THR A CA 1
ATOM 1564 C C . THR A 1 202 ? -0.800 17.674 -1.748 1.00 85.38 202 THR A C 1
ATOM 1566 O O . THR A 1 202 ? -0.499 18.327 -2.752 1.00 85.38 202 THR A O 1
ATOM 1569 N N . TRP A 1 203 ? -1.247 18.232 -0.626 1.00 80.62 203 TRP A N 1
ATOM 1570 C CA . TRP A 1 203 ? -1.301 19.675 -0.366 1.00 80.62 203 TRP A CA 1
ATOM 1571 C C . TRP A 1 203 ? -0.205 20.125 0.608 1.00 80.62 203 TRP A C 1
ATOM 1573 O O . TRP A 1 203 ? -0.162 21.290 0.991 1.00 80.62 203 TRP A O 1
ATOM 1583 N N . GLY A 1 204 ? 0.680 19.207 1.008 1.00 75.56 204 GLY A N 1
ATOM 1584 C CA . GLY A 1 204 ? 1.809 19.506 1.877 1.00 75.56 204 GLY A CA 1
ATOM 1585 C C . GLY A 1 204 ? 2.881 20.373 1.212 1.00 75.56 204 GLY A C 1
ATOM 1586 O O . GLY A 1 204 ? 2.889 20.635 -0.001 1.00 75.56 204 GLY A O 1
ATOM 1587 N N . GLU A 1 205 ? 3.834 20.819 2.026 1.00 64.00 205 GLU A N 1
ATOM 1588 C CA . GLU A 1 205 ? 4.998 21.566 1.544 1.00 64.00 205 GLU A CA 1
ATOM 1589 C C . GLU A 1 205 ? 5.899 20.697 0.656 1.00 64.00 205 GLU A C 1
ATOM 1591 O O . GLU A 1 205 ? 6.368 21.161 -0.388 1.00 64.00 205 GLU A O 1
ATOM 1596 N N . GLU A 1 206 ? 6.034 19.418 0.995 1.00 72.19 206 GLU A N 1
ATOM 1597 C CA . GLU A 1 206 ? 6.792 18.434 0.229 1.00 72.19 206 GLU A CA 1
ATOM 1598 C C . GLU A 1 206 ? 5.936 17.816 -0.890 1.00 72.19 206 GLU A C 1
ATOM 1600 O O . GLU A 1 206 ? 4.794 17.404 -0.680 1.00 72.19 206 GLU A O 1
ATOM 1605 N N . GLY A 1 207 ? 6.475 17.789 -2.111 1.00 81.25 207 GLY A N 1
ATOM 1606 C CA . GLY A 1 207 ? 5.824 17.215 -3.289 1.00 81.25 207 GLY A CA 1
ATOM 1607 C C . GLY A 1 207 ? 6.327 17.817 -4.603 1.00 81.25 207 GLY A C 1
ATOM 1608 O O . GLY A 1 207 ? 6.875 18.921 -4.649 1.00 81.25 207 GLY A O 1
ATOM 1609 N N . ILE A 1 208 ? 6.120 17.100 -5.704 1.00 83.50 208 ILE A N 1
ATOM 1610 C CA . ILE A 1 208 ? 6.561 17.494 -7.043 1.00 83.50 208 ILE A CA 1
ATOM 1611 C C . ILE A 1 208 ? 5.451 18.289 -7.729 1.00 83.50 208 ILE A C 1
ATOM 1613 O O . ILE A 1 208 ? 4.342 17.792 -7.935 1.00 83.50 208 ILE A O 1
ATOM 1617 N N . LYS A 1 209 ? 5.759 19.521 -8.144 1.00 84.50 209 LYS A N 1
ATOM 1618 C CA . LYS A 1 209 ? 4.828 20.346 -8.925 1.00 84.50 209 LYS A CA 1
ATOM 1619 C C . LYS A 1 209 ? 4.650 19.785 -10.349 1.00 84.50 209 LYS A C 1
ATOM 1621 O O . LYS A 1 209 ? 5.656 19.545 -11.042 1.00 84.50 209 LYS A O 1
ATOM 1626 N N . PRO A 1 210 ? 3.403 19.600 -10.824 1.00 79.06 210 PRO A N 1
ATOM 1627 C CA . PRO A 1 210 ? 3.132 19.296 -12.227 1.00 79.06 210 PRO A CA 1
ATOM 1628 C C . PRO A 1 210 ? 3.679 20.395 -13.153 1.00 79.06 210 PRO A C 1
ATOM 1630 O O . PRO A 1 210 ? 3.620 21.575 -12.823 1.00 79.06 210 PRO A O 1
ATOM 1633 N N . LYS A 1 211 ? 4.207 20.026 -14.332 1.00 74.75 211 LYS A N 1
ATOM 1634 C CA . LYS A 1 211 ? 4.712 21.017 -15.314 1.00 74.75 211 LYS A CA 1
ATOM 1635 C C . LYS A 1 211 ? 3.593 21.871 -15.916 1.00 74.75 211 LYS A C 1
ATOM 1637 O O . LYS A 1 211 ? 3.833 23.002 -16.316 1.00 74.75 211 LYS A O 1
ATOM 1642 N N . GLN A 1 212 ? 2.395 21.304 -16.014 1.00 67.38 212 GLN A N 1
ATOM 1643 C CA . GLN A 1 212 ? 1.194 21.973 -16.493 1.00 67.38 212 GLN A CA 1
ATOM 1644 C C . GLN A 1 212 ? 0.143 21.857 -15.398 1.00 67.38 212 GLN A C 1
ATOM 1646 O O . GLN A 1 212 ? -0.458 20.802 -15.210 1.00 67.38 212 GLN A O 1
ATOM 1651 N N . GLN A 1 213 ? -0.032 22.934 -14.645 1.00 61.41 213 GLN A N 1
ATOM 1652 C CA . GLN A 1 213 ? -1.069 23.028 -13.633 1.00 61.41 213 GLN A CA 1
ATOM 1653 C C . GLN A 1 213 ? -2.311 23.594 -14.306 1.00 61.41 213 GLN A C 1
ATOM 1655 O O . GLN A 1 213 ? -2.303 24.729 -14.784 1.00 61.41 213 GLN A O 1
ATOM 1660 N N . ARG A 1 214 ? -3.373 22.794 -14.411 1.00 60.38 214 ARG A N 1
ATOM 1661 C CA . ARG A 1 214 ? -4.654 23.341 -14.858 1.00 60.38 214 ARG A CA 1
ATOM 1662 C C . ARG A 1 214 ? -5.184 24.218 -13.729 1.00 60.38 214 ARG A C 1
ATOM 1664 O O . ARG A 1 214 ? -5.307 23.739 -12.604 1.00 60.38 214 ARG A O 1
ATOM 1671 N N . ALA A 1 215 ? -5.494 25.479 -14.031 1.00 57.59 215 ALA A N 1
ATOM 1672 C CA . ALA A 1 215 ? -5.962 26.456 -13.042 1.00 57.59 215 ALA A CA 1
ATOM 1673 C C . ALA A 1 215 ? -7.193 25.967 -12.246 1.00 57.59 215 ALA A C 1
ATOM 1675 O O . ALA A 1 215 ? -7.385 26.354 -11.099 1.00 57.59 215 ALA A O 1
ATOM 1676 N N . GLU A 1 216 ? -7.985 25.066 -12.834 1.00 58.28 216 GLU A N 1
ATOM 1677 C CA . GLU A 1 216 ? -9.173 24.436 -12.242 1.00 58.28 216 GLU A CA 1
ATOM 1678 C C . GLU A 1 216 ? -8.888 23.416 -11.120 1.00 58.28 216 GLU A C 1
ATOM 1680 O O . GLU A 1 216 ? -9.790 23.092 -10.353 1.00 58.28 216 GLU A O 1
ATOM 1685 N N . HIS A 1 217 ? -7.655 22.911 -10.990 1.00 58.34 217 HIS A N 1
ATOM 1686 C CA . HIS A 1 217 ? -7.300 21.873 -10.009 1.00 58.34 217 HIS A CA 1
ATOM 1687 C C . HIS A 1 217 ? -6.509 22.404 -8.798 1.00 58.34 217 HIS A C 1
ATOM 1689 O O . HIS A 1 217 ? -6.063 21.617 -7.961 1.00 58.34 217 HIS A O 1
ATOM 1695 N N . GLY A 1 218 ? -6.339 23.726 -8.685 1.00 62.75 218 GLY A N 1
ATOM 1696 C CA . GLY A 1 218 ? -5.625 24.377 -7.580 1.00 62.75 218 GLY A CA 1
ATOM 1697 C C . GLY A 1 218 ? -4.140 24.000 -7.467 1.00 62.75 218 GLY A C 1
ATOM 1698 O O . GLY A 1 218 ? -3.587 23.304 -8.323 1.00 62.75 218 GLY A O 1
ATOM 1699 N N . ASP A 1 219 ? -3.503 24.430 -6.373 1.00 70.25 219 ASP A N 1
ATOM 1700 C CA . ASP A 1 219 ? -2.054 24.319 -6.114 1.00 70.25 219 ASP A CA 1
ATOM 1701 C C . ASP A 1 219 ? -1.585 22.923 -5.640 1.00 70.25 219 ASP A C 1
ATOM 1703 O O . ASP A 1 219 ? -0.604 22.791 -4.904 1.00 70.25 219 ASP A O 1
ATOM 1707 N N . HIS A 1 220 ? -2.272 21.854 -6.056 1.00 78.12 220 HIS A N 1
ATOM 1708 C CA . HIS A 1 220 ? -1.907 20.488 -5.676 1.00 78.12 220 HIS A CA 1
ATOM 1709 C C . HIS A 1 220 ? -0.527 20.081 -6.227 1.00 78.12 220 HIS A C 1
ATOM 1711 O O . HIS A 1 220 ? -0.101 20.491 -7.313 1.00 78.12 220 HIS A O 1
ATOM 1717 N N . LYS A 1 221 ? 0.174 19.237 -5.468 1.00 86.50 221 LYS A N 1
ATOM 1718 C CA . LYS A 1 221 ? 1.434 18.596 -5.862 1.00 86.50 221 LYS A CA 1
ATOM 1719 C C . LYS A 1 221 ? 1.232 17.092 -5.963 1.00 86.50 221 LYS A C 1
ATOM 1721 O O . LYS A 1 221 ? 0.264 16.552 -5.433 1.00 86.50 221 LYS A O 1
ATOM 1726 N N . ILE A 1 222 ? 2.173 16.409 -6.600 1.00 88.44 222 ILE A N 1
ATOM 1727 C CA . ILE A 1 222 ? 2.277 14.953 -6.519 1.00 88.44 222 ILE A CA 1
ATOM 1728 C C . ILE A 1 222 ? 3.160 14.594 -5.327 1.00 88.44 222 ILE A C 1
ATOM 1730 O O . ILE A 1 222 ? 4.241 15.159 -5.171 1.00 88.44 222 ILE A O 1
ATOM 1734 N N . ALA A 1 223 ? 2.698 13.682 -4.479 1.00 90.62 223 ALA A N 1
ATOM 1735 C CA . ALA A 1 223 ? 3.453 13.200 -3.335 1.00 90.62 223 ALA A CA 1
ATOM 1736 C C . ALA A 1 223 ? 4.783 12.575 -3.778 1.00 90.62 223 ALA A C 1
ATOM 1738 O O . ALA A 1 223 ? 4.860 11.932 -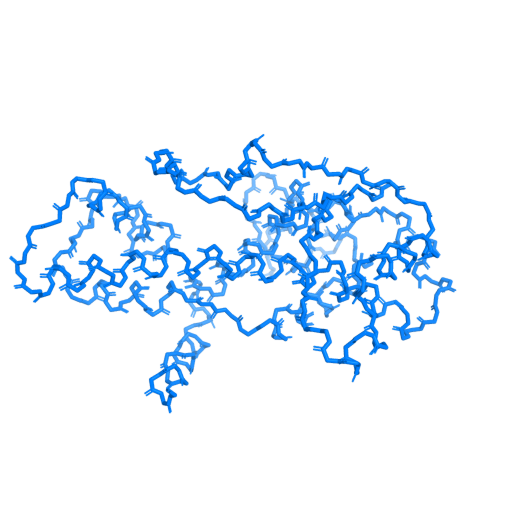4.825 1.00 90.62 223 ALA A O 1
ATOM 1739 N N . SER A 1 224 ? 5.823 12.770 -2.974 1.00 91.38 224 SER A N 1
ATOM 1740 C CA . SER A 1 224 ? 7.140 12.157 -3.142 1.00 91.38 224 SER A CA 1
ATOM 1741 C C . SER A 1 224 ? 7.464 11.280 -1.940 1.00 91.38 224 SER A C 1
ATOM 1743 O O . SER A 1 224 ? 7.042 11.575 -0.825 1.00 91.38 224 SER A O 1
ATOM 1745 N N . TYR A 1 225 ? 8.238 10.229 -2.174 1.00 91.50 225 TYR A N 1
ATOM 1746 C CA . TYR A 1 225 ? 8.545 9.174 -1.219 1.00 91.50 225 TYR A CA 1
ATOM 1747 C C . TYR A 1 225 ? 10.041 8.895 -1.188 1.00 91.50 225 TYR A C 1
ATOM 1749 O O . TYR A 1 225 ? 10.727 9.000 -2.213 1.00 91.50 225 TYR A O 1
ATOM 1757 N N . LYS A 1 226 ? 10.551 8.465 -0.032 1.00 90.31 226 LYS A N 1
ATOM 1758 C CA . LYS A 1 226 ? 11.958 8.066 0.090 1.00 90.31 226 LYS A CA 1
ATOM 1759 C C . LYS A 1 226 ? 12.230 6.783 -0.681 1.00 90.31 226 LYS A C 1
ATOM 1761 O O . LYS A 1 226 ? 13.310 6.642 -1.243 1.00 90.31 226 LYS A O 1
ATOM 1766 N N . THR A 1 227 ? 11.249 5.880 -0.739 1.00 93.19 227 THR A N 1
ATOM 1767 C CA . THR A 1 227 ? 11.345 4.616 -1.479 1.00 93.19 227 THR A CA 1
ATOM 1768 C C . THR A 1 227 ? 10.054 4.291 -2.239 1.00 93.19 227 THR A C 1
ATOM 1770 O O . THR A 1 227 ? 8.972 4.738 -1.850 1.00 93.19 227 THR A O 1
ATOM 1773 N N . PRO A 1 228 ? 10.120 3.460 -3.296 1.00 95.19 228 PRO A N 1
ATOM 1774 C CA . PRO A 1 228 ? 8.931 2.913 -3.949 1.00 95.19 228 PRO A CA 1
ATOM 1775 C C . PRO A 1 228 ? 8.005 2.143 -2.995 1.00 95.19 228 PRO A C 1
ATOM 1777 O O . PRO A 1 228 ? 6.790 2.172 -3.179 1.00 95.19 228 PRO A O 1
ATOM 1780 N N . MET A 1 229 ? 8.554 1.502 -1.953 1.00 95.69 229 MET A N 1
ATOM 1781 C CA . MET A 1 229 ? 7.764 0.807 -0.929 1.00 95.69 229 MET A CA 1
ATOM 1782 C C . MET A 1 229 ? 6.829 1.770 -0.187 1.00 95.69 229 MET A C 1
ATOM 1784 O O . MET A 1 229 ? 5.643 1.484 -0.044 1.00 95.69 229 MET A O 1
ATOM 1788 N N . GLU A 1 230 ? 7.325 2.940 0.224 1.00 94.69 230 GLU A N 1
ATOM 1789 C CA . GLU A 1 230 ? 6.493 3.965 0.872 1.00 94.69 230 GLU A CA 1
ATOM 1790 C C . GLU A 1 230 ? 5.367 4.453 -0.054 1.00 94.69 230 GLU A C 1
ATOM 1792 O O . GLU A 1 230 ? 4.245 4.679 0.402 1.00 94.69 230 GLU A O 1
ATOM 1797 N N . SER A 1 231 ? 5.628 4.553 -1.364 1.00 96.31 231 SER A N 1
ATOM 1798 C CA . SER A 1 231 ? 4.594 4.900 -2.345 1.00 96.31 231 SER A CA 1
ATOM 1799 C C . SER A 1 231 ? 3.504 3.828 -2.443 1.00 96.31 231 SER A C 1
ATOM 1801 O O . SER A 1 231 ? 2.321 4.169 -2.475 1.00 96.31 231 SER A O 1
ATOM 1803 N N . VAL A 1 232 ? 3.881 2.542 -2.437 1.00 98.12 232 VAL A N 1
ATOM 1804 C CA . VAL A 1 232 ? 2.940 1.406 -2.422 1.00 98.12 232 VAL A CA 1
ATOM 1805 C C . VAL A 1 232 ? 2.096 1.405 -1.147 1.00 98.12 232 VAL A C 1
ATOM 1807 O O . VAL A 1 232 ? 0.871 1.320 -1.237 1.00 98.12 232 VAL A O 1
ATOM 1810 N N . ILE A 1 233 ? 2.721 1.565 0.024 1.00 97.38 233 ILE A N 1
ATOM 1811 C CA . ILE A 1 233 ? 2.017 1.630 1.315 1.00 97.38 233 ILE A CA 1
ATOM 1812 C C . ILE A 1 233 ? 1.025 2.794 1.319 1.00 97.38 233 ILE A C 1
ATOM 1814 O O . ILE A 1 233 ? -0.154 2.597 1.616 1.00 97.38 233 ILE A O 1
ATOM 1818 N N . GLY A 1 234 ? 1.473 3.994 0.941 1.00 95.56 234 GLY A N 1
ATOM 1819 C CA . GLY A 1 234 ? 0.616 5.176 0.898 1.00 95.56 234 GLY A CA 1
ATOM 1820 C C . GLY A 1 234 ? -0.569 4.998 -0.052 1.00 95.56 234 GLY A C 1
ATOM 1821 O O . GLY A 1 234 ? -1.690 5.392 0.269 1.00 95.56 234 GLY A O 1
ATOM 1822 N N . TYR A 1 235 ? -0.347 4.365 -1.204 1.00 98.06 235 TYR A N 1
ATOM 1823 C CA . TYR A 1 235 ? -1.404 4.087 -2.167 1.00 98.06 235 TYR A CA 1
ATOM 1824 C C . TYR A 1 235 ? -2.452 3.110 -1.642 1.00 98.06 235 TYR A C 1
ATOM 1826 O O . TYR A 1 235 ? -3.654 3.384 -1.701 1.00 98.06 235 TYR A O 1
ATOM 1834 N N . MET A 1 236 ? -2.007 1.993 -1.077 1.00 98.56 236 MET A N 1
ATOM 1835 C CA . MET A 1 236 ? -2.901 0.989 -0.508 1.00 98.56 236 MET A CA 1
ATOM 1836 C C . MET A 1 236 ? -3.673 1.544 0.696 1.00 98.56 236 MET A C 1
ATOM 1838 O O . MET A 1 236 ? -4.877 1.312 0.820 1.00 98.56 236 MET A O 1
ATOM 1842 N N . HIS A 1 237 ? -3.027 2.368 1.522 1.00 97.62 237 HIS A N 1
ATOM 1843 C CA . HIS A 1 237 ? -3.682 3.104 2.604 1.00 97.62 237 HIS A CA 1
ATOM 1844 C C . HIS A 1 237 ? -4.747 4.079 2.085 1.00 97.62 237 HIS A C 1
ATOM 1846 O O . HIS A 1 237 ? -5.864 4.123 2.606 1.00 97.62 237 HIS A O 1
ATOM 1852 N N . ASN A 1 238 ? -4.462 4.809 1.006 1.00 96.94 238 ASN A N 1
ATOM 1853 C CA . ASN A 1 238 ? -5.429 5.706 0.378 1.00 96.94 238 ASN A CA 1
ATOM 1854 C C . ASN A 1 238 ? -6.670 4.949 -0.133 1.00 96.94 238 ASN A C 1
ATOM 1856 O O . ASN A 1 238 ? -7.798 5.388 0.105 1.00 96.94 238 ASN A O 1
ATOM 1860 N N . LEU A 1 239 ? -6.491 3.777 -0.756 1.00 97.88 239 LEU A N 1
ATOM 1861 C CA . LEU A 1 239 ? -7.602 2.896 -1.148 1.00 97.88 239 LEU A CA 1
ATOM 1862 C C . LEU A 1 239 ? -8.423 2.419 0.065 1.00 97.88 239 LEU A C 1
ATOM 1864 O O . LEU A 1 239 ? -9.654 2.329 0.003 1.00 97.88 239 LEU A O 1
ATOM 1868 N N . ASN A 1 240 ? -7.761 2.172 1.193 1.00 98.19 240 ASN A N 1
ATOM 1869 C CA . ASN A 1 240 ? -8.399 1.718 2.426 1.00 98.19 240 ASN A CA 1
ATOM 1870 C C . ASN A 1 240 ? -9.096 2.826 3.231 1.00 98.19 240 ASN A C 1
ATOM 1872 O O . ASN A 1 240 ? -9.955 2.522 4.057 1.00 98.19 240 ASN A O 1
ATOM 1876 N N . THR A 1 241 ? -8.803 4.102 2.980 1.00 96.38 241 THR A N 1
ATOM 1877 C CA . THR A 1 241 ? -9.311 5.199 3.826 1.00 96.38 241 THR A CA 1
ATOM 1878 C C . THR A 1 241 ? -10.135 6.237 3.079 1.00 96.38 241 THR A C 1
ATOM 1880 O O . THR A 1 241 ? -11.119 6.746 3.614 1.00 96.38 241 THR A O 1
ATOM 1883 N N . HIS A 1 242 ? -9.794 6.558 1.832 1.00 95.75 242 HIS A N 1
ATOM 1884 C CA . HIS A 1 242 ? -10.417 7.680 1.139 1.00 95.75 242 HIS A CA 1
ATOM 1885 C C . HIS A 1 242 ? -11.868 7.374 0.735 1.00 95.75 242 HIS A C 1
ATOM 1887 O O . HIS A 1 242 ? -12.199 6.262 0.304 1.00 95.75 242 HIS A O 1
ATOM 1893 N N . ARG A 1 243 ? -12.754 8.374 0.850 1.00 94.62 243 ARG A N 1
ATOM 1894 C CA . ARG A 1 243 ? -14.202 8.232 0.597 1.00 94.62 243 ARG A CA 1
ATOM 1895 C C . ARG A 1 243 ? -14.527 7.701 -0.802 1.00 94.62 243 ARG A C 1
ATOM 1897 O O . ARG A 1 243 ? -15.386 6.845 -0.942 1.00 94.62 243 ARG A O 1
ATOM 1904 N N . SER A 1 244 ? -13.777 8.123 -1.823 1.00 94.94 244 SER A N 1
ATOM 1905 C CA . SER A 1 244 ? -14.008 7.705 -3.216 1.00 94.94 244 SER A CA 1
ATOM 1906 C C . SER A 1 244 ? -13.848 6.199 -3.454 1.00 94.94 244 SER A C 1
ATOM 1908 O O . SER A 1 244 ? -14.312 5.699 -4.472 1.00 94.94 244 SER A O 1
ATOM 1910 N N . TYR A 1 245 ? -13.213 5.472 -2.530 1.00 96.44 245 TYR A N 1
ATOM 1911 C CA . TYR A 1 245 ? -13.013 4.022 -2.618 1.00 96.44 245 TYR A CA 1
ATOM 1912 C C . TYR A 1 245 ? -13.952 3.228 -1.701 1.00 96.44 245 TYR A C 1
ATOM 1914 O O . TYR A 1 245 ? -13.733 2.042 -1.463 1.00 96.44 245 TYR A O 1
ATOM 1922 N N . GLU A 1 246 ? -15.019 3.844 -1.189 1.00 96.50 246 GLU A N 1
ATOM 1923 C CA . GLU A 1 246 ? -16.015 3.155 -0.363 1.00 96.50 246 GLU A CA 1
ATOM 1924 C C . GLU A 1 246 ? -16.627 1.946 -1.081 1.00 96.50 246 GLU A C 1
ATOM 1926 O O . GLU A 1 246 ? -16.672 0.856 -0.512 1.00 96.50 246 GLU A O 1
ATOM 1931 N N . THR A 1 247 ? -16.993 2.090 -2.360 1.00 96.75 247 THR A N 1
ATOM 1932 C CA . THR A 1 247 ? -17.519 0.976 -3.164 1.00 96.75 247 THR A CA 1
ATOM 1933 C C . THR A 1 247 ? -16.508 -0.162 -3.311 1.00 96.75 247 THR A C 1
ATOM 1935 O O . THR A 1 247 ? -16.890 -1.327 -3.229 1.00 96.75 247 THR A O 1
ATOM 1938 N N . LEU A 1 248 ? -15.214 0.145 -3.476 1.00 96.50 248 LEU A N 1
ATOM 1939 C CA . LEU A 1 248 ? -14.159 -0.874 -3.534 1.00 96.50 248 LEU A CA 1
ATOM 1940 C C . LEU A 1 248 ? -14.101 -1.671 -2.224 1.00 96.50 248 LEU A C 1
ATOM 1942 O O . LEU A 1 248 ? -14.080 -2.902 -2.250 1.00 96.50 248 LEU A O 1
ATOM 1946 N N . ARG A 1 249 ? -14.119 -0.978 -1.079 1.00 97.12 249 ARG A N 1
ATOM 1947 C CA . ARG A 1 249 ? -14.103 -1.619 0.245 1.00 97.12 249 ARG A CA 1
ATOM 1948 C C . ARG A 1 249 ? -15.363 -2.441 0.504 1.00 97.12 249 ARG A C 1
ATOM 1950 O O . ARG A 1 249 ? -15.272 -3.532 1.055 1.00 97.12 249 ARG A O 1
ATOM 1957 N N . ALA A 1 250 ? -16.528 -1.957 0.073 1.00 95.81 250 ALA A N 1
ATOM 1958 C CA . ALA A 1 250 ? -17.778 -2.704 0.172 1.00 95.81 250 ALA A CA 1
ATOM 1959 C C . ALA A 1 250 ? -17.720 -4.017 -0.625 1.00 95.81 250 ALA A C 1
ATOM 1961 O O . ALA A 1 250 ? -17.991 -5.076 -0.065 1.00 95.81 250 ALA A O 1
ATOM 1962 N N . ARG A 1 251 ? -17.271 -3.973 -1.887 1.00 95.69 251 ARG A N 1
ATOM 1963 C CA . ARG A 1 251 ? -17.115 -5.176 -2.724 1.00 95.69 251 ARG A CA 1
ATOM 1964 C C . ARG A 1 251 ? -16.106 -6.169 -2.159 1.00 95.69 251 ARG A C 1
ATOM 1966 O O . ARG A 1 251 ? -16.342 -7.370 -2.205 1.00 95.69 251 ARG A O 1
ATOM 1973 N N . ARG A 1 252 ? -14.995 -5.685 -1.603 1.00 95.50 252 ARG A N 1
ATOM 1974 C CA . ARG A 1 252 ? -14.016 -6.549 -0.930 1.00 95.50 252 ARG A CA 1
ATOM 1975 C C . ARG A 1 252 ? -14.608 -7.261 0.283 1.00 95.50 252 ARG A C 1
ATOM 1977 O O . ARG A 1 252 ? -14.407 -8.463 0.423 1.00 95.50 252 ARG A O 1
ATOM 1984 N N . ALA A 1 253 ? -15.368 -6.543 1.109 1.00 94.50 253 ALA A N 1
ATOM 1985 C CA . ALA A 1 253 ? -16.045 -7.132 2.259 1.00 94.50 253 ALA A CA 1
ATOM 1986 C C . ALA A 1 253 ? -17.062 -8.212 1.840 1.00 94.50 253 ALA A C 1
ATOM 1988 O O . ALA A 1 253 ? -17.098 -9.276 2.452 1.00 94.50 253 ALA A O 1
ATOM 1989 N N . GLU A 1 254 ? -17.835 -7.974 0.773 1.00 94.06 254 GLU A N 1
ATOM 1990 C CA . GLU A 1 254 ? -18.758 -8.971 0.204 1.00 94.06 254 GLU A CA 1
ATOM 1991 C C . GLU A 1 254 ? -18.021 -10.241 -0.244 1.00 94.06 254 GLU A C 1
ATOM 1993 O O . GLU A 1 254 ? -18.398 -11.343 0.149 1.00 94.06 254 GLU A O 1
ATOM 1998 N N . LEU A 1 255 ? -16.944 -10.092 -1.025 1.00 91.94 255 LEU A N 1
ATOM 1999 C CA . LEU A 1 255 ? -16.169 -11.227 -1.532 1.00 91.94 255 LEU A CA 1
ATOM 2000 C C . LEU A 1 255 ? -15.541 -12.045 -0.399 1.00 91.94 255 LEU A C 1
ATOM 2002 O O . LEU A 1 255 ? -15.597 -13.273 -0.436 1.00 91.94 255 LEU A O 1
ATOM 2006 N N . ARG A 1 256 ? -15.001 -11.378 0.627 1.00 89.31 256 ARG A N 1
ATOM 2007 C CA . ARG A 1 256 ? -14.408 -12.038 1.798 1.00 89.31 256 ARG A CA 1
ATOM 2008 C C . ARG A 1 256 ? -15.439 -12.820 2.616 1.00 89.31 256 ARG A C 1
ATOM 2010 O O . ARG A 1 256 ? -15.088 -13.856 3.154 1.00 89.31 256 ARG A O 1
ATOM 2017 N N . GLY A 1 257 ? -16.685 -12.351 2.704 1.00 85.56 257 GLY A N 1
ATOM 2018 C CA . GLY A 1 257 ? -17.762 -13.074 3.395 1.00 85.56 257 GLY A CA 1
ATOM 2019 C C . GLY A 1 257 ? -18.352 -14.248 2.603 1.00 85.56 257 GLY A C 1
ATOM 2020 O O . GLY A 1 257 ? -19.109 -15.034 3.164 1.00 85.56 257 GLY A O 1
ATOM 2021 N N . SER A 1 258 ? -18.045 -14.350 1.306 1.00 81.50 258 SER A N 1
ATOM 2022 C CA . SER A 1 258 ? -18.560 -15.396 0.409 1.00 81.50 258 SER A CA 1
ATOM 2023 C C . SER A 1 258 ? -17.612 -16.583 0.190 1.00 81.50 258 SER A C 1
ATOM 2025 O O . SER A 1 258 ? -18.003 -17.541 -0.477 1.00 81.50 258 SER A O 1
ATOM 2027 N N . GLY A 1 259 ? -16.385 -16.508 0.714 1.00 50.06 259 GLY A N 1
ATOM 2028 C CA . GLY A 1 259 ? -15.364 -17.562 0.656 1.00 50.06 259 GLY A CA 1
ATOM 2029 C C . GLY A 1 259 ? -15.016 -18.088 2.037 1.00 50.06 259 GLY A C 1
ATOM 2030 O O . GLY A 1 259 ? -14.481 -19.215 2.085 1.00 50.06 259 GLY A O 1
#

Mean predicted aligned error: 8.44 Å

Solvent-accessible surface area (backbone atoms only — not comparable to full-atom values): 14819 Å² total; per-residue (Å²): 103,39,44,30,37,37,62,71,90,71,96,72,80,90,84,91,80,87,85,68,87,93,56,90,72,71,63,86,84,57,64,66,48,77,42,77,41,92,52,74,64,56,54,50,52,51,27,55,78,62,48,58,38,74,67,35,42,76,74,65,47,81,72,76,63,56,42,44,48,46,48,42,43,59,55,46,46,77,51,54,54,77,76,43,58,71,68,57,46,52,49,52,40,49,64,52,47,45,33,40,49,51,50,47,32,51,54,34,46,51,56,29,52,54,50,54,52,51,53,50,40,54,72,74,71,46,87,77,54,74,68,56,54,50,48,57,24,51,50,32,32,75,50,68,75,35,96,44,54,88,73,54,60,88,83,40,63,69,57,51,53,48,47,62,49,33,47,55,67,70,63,61,68,58,56,51,52,47,32,34,63,60,4,61,60,54,46,29,68,51,10,37,77,18,17,18,36,62,64,47,76,30,83,60,94,68,48,48,71,61,95,76,72,58,82,91,67,59,89,55,20,29,41,56,35,88,22,38,50,55,31,50,43,54,51,55,49,45,53,40,46,42,74,93,30,48,67,59,38,52,53,50,51,53,55,64,76,74,110

Sequence (259 aa):
MITAISLSLFLSGCDAADQKVGASGIDSDRPVERFEYDSPEQVEELAESLNYTPAAWQAGIREVPRLYVTTVPSRWRDTTSDGMPVVDKKRAFFRLVGPLVLHANELIQADRQQLESIVKTLRSGDSISPGEETFIREIAVAYKLAEAESEVDITDQALQDQLIRRVDTLPPSLVLAQGAEESGWGTSRFAVEGNALFGMWTWGEEGIKPKQQRAEHGDHKIASYKTPMESVIGYMHNLNTHRSYETLRARRAELRGSG

Foldseek 3Di:
DWWKWFFDDDPDDDDDDDDDPDDPPPPPPTDTDTDDDDALVVLVVVCVVVCVDPVSVVVVNPDQTQIFTQALALCCQPPHVVPDDPVSLLVSLCNHCVNLLVVLQVVLVVLLVLLVVLLVCLVVVHDDDPVSLVSLLVLCCLLPVDVHSVPDDPNPVVSSVLSNLLSHGDDSVVLSVQLCVQCVSQNRPQCHPAVQSRQDKDPDPDAAFDPDDDVVVPRIGGHGHSGVSVNSNVVSSCCSRPPVNPVVSVVVVVVVVVD

Secondary structure (DSSP, 8-state):
-EEEEEE-------------SSS----TTS-EEEEEE-SHHHHHHHHHHTT-SHHHHHTT------EEE----HHIIIIITTTS-HHHHHHHHHHHHHHHHHHHHHHHHHHHHHHHHHHHHHHHTPPPPHHHHHHHHHHHHHTTS-SSGGG--TT-HHHHHHHHHHS----HHHHHHHHHHHHTTTTSHHHHHH--TT--EE-SSSSBPPSS--GGGTT-EE---SSHHHHHHHHHHHHHH-GGGHHHHHHHHHHHHT-

pLDDT: mean 84.25, std 20.28, range [24.56, 98.56]

Radius of gyration: 20.21 Å; Cα contacts (8 Å, |Δi|>4): 318; chains: 1; bounding box: 44×52×55 Å